Protein AF-A0A3M1CI49-F1 (afdb_monomer)

pLDDT: mean 78.75, std 19.54, range [38.5, 98.56]

Sequence (280 aa):
MNKTSPMTLALLVLLSGCAHTGAAWRINDPAADARGPGSFELPAHHDLRRDELDLRRVELARTNDGWKIEITFASRLHLFEIRPARDEVRRVFLPTVDVYFRTGGEEPVFDALPGRRVRIAGGWQRAVVISPLPELSAEAIRGKRGLRQRVFVAPHAKVAGRSLRTLVPLEFLGERWPEAVAVLVCASAFTSSFRIVDRLRDEWESGGAIMPVLAYPSGDCRLDGDPARACHLTGCKPCGGHPQVVDVLAPEGLQQSWLSDYTVDRPATVEALEIGAPSE

Nearest PDB structures (foldseek):
  1ug9-assembly1_A  TM=6.778E-01  e=3.345E-10  Arthrobacter globiformis
  4p1y-assembly1_H  TM=1.514E-01  e=2.549E-01  Staphylococcus aureus subsp. aureus Mu50
  4tw1-assembly2_M  TM=2.920E-01  e=2.296E+00  Staphylococcus aureus subsp. aureus USA300_TCH1516
  8jx3-assembly1_F  TM=2.209E-01  e=1.497E+00  Staphylococcus aureus
  8qdo-assembly1_B  TM=3.016E-01  e=8.795E+00  Human betaherpesvirus 5

Secondary structure (DSSP, 8-state):
-----------------------EEEEE--SS--STTTTPBPP--TTS-TTSS-EEEEEEEEETTEEEEEEEESSPPPPEEEEEETTEEEEE-SEEEEEEEE-SSSPPEEE-STTS-EEEEEEESEEEEE-SSHHHHHHHHHTSTTTTTTEEE-S-PEEETTEEEEEE-HHHH-SSPPSEEEEEEEEPP---STTHHHHHHHHHHHHTTSPP----TT-B--TT--GGGPPBTTB-BT-------SEE--STTHHHHHHH---SSS-EEEPPEE--SPP-

Radius of gyration: 21.83 Å; Cα contacts (8 Å, |Δi|>4): 610; chains: 1; bounding box: 51×55×88 Å

Structure (mmCIF, N/CA/C/O backbone):
data_AF-A0A3M1CI49-F1
#
_entry.id   AF-A0A3M1CI49-F1
#
loop_
_atom_site.group_PDB
_atom_site.id
_atom_site.type_symbol
_atom_site.label_atom_id
_atom_site.label_alt_id
_atom_site.label_comp_id
_atom_site.label_asym_id
_atom_site.label_entity_id
_atom_site.label_seq_id
_atom_site.pdbx_PDB_ins_code
_atom_site.Cartn_x
_atom_site.Cartn_y
_atom_site.Cartn_z
_atom_site.occupancy
_atom_site.B_iso_or_equiv
_atom_site.auth_seq_id
_atom_site.auth_comp_id
_atom_site.auth_asym_id
_atom_site.auth_atom_id
_atom_site.pdbx_PDB_model_num
ATOM 1 N N . MET A 1 1 ? 31.765 -36.294 58.978 1.00 40.44 1 MET A N 1
ATOM 2 C CA . MET A 1 1 ? 31.495 -34.872 58.664 1.00 40.44 1 MET A CA 1
ATOM 3 C C . MET A 1 1 ? 30.724 -34.824 57.352 1.00 40.44 1 MET A C 1
ATOM 5 O O . MET A 1 1 ? 31.341 -34.815 56.297 1.00 40.44 1 MET A O 1
ATOM 9 N N . ASN A 1 2 ? 29.391 -34.871 57.412 1.00 39.16 2 ASN A N 1
ATOM 10 C CA . ASN A 1 2 ? 28.536 -34.850 56.221 1.00 39.16 2 ASN A CA 1
ATOM 11 C C . ASN A 1 2 ? 28.049 -33.416 55.990 1.00 39.16 2 ASN A C 1
ATOM 13 O O . ASN A 1 2 ? 27.357 -32.859 56.837 1.00 39.16 2 ASN A O 1
ATOM 17 N N . LYS A 1 3 ? 28.452 -32.813 54.866 1.00 45.22 3 LYS A N 1
ATOM 18 C CA . LYS A 1 3 ? 27.963 -31.509 54.403 1.00 45.22 3 LYS A CA 1
ATOM 19 C C . LYS A 1 3 ? 26.713 -31.731 53.552 1.00 45.22 3 LYS A C 1
ATOM 21 O O . LYS A 1 3 ? 26.806 -32.285 52.463 1.00 45.22 3 LYS A O 1
ATOM 26 N N . THR A 1 4 ? 25.561 -31.295 54.046 1.00 48.06 4 THR A N 1
ATOM 27 C CA . THR A 1 4 ? 24.319 -31.172 53.274 1.00 48.06 4 THR A CA 1
ATOM 28 C C . THR A 1 4 ? 24.225 -29.758 52.703 1.00 48.06 4 THR A C 1
ATOM 30 O O . THR A 1 4 ? 24.139 -28.794 53.462 1.00 48.06 4 THR A O 1
ATOM 33 N N . SER A 1 5 ? 24.255 -29.633 51.377 1.00 45.97 5 SER A N 1
ATOM 34 C CA . SER A 1 5 ? 23.936 -28.387 50.667 1.00 45.97 5 SER A CA 1
ATOM 35 C C . SER A 1 5 ? 22.417 -28.244 50.512 1.00 45.97 5 SER A C 1
ATOM 37 O O . SER A 1 5 ? 21.774 -29.224 50.132 1.00 45.97 5 SER A O 1
ATOM 39 N N . PRO A 1 6 ? 21.824 -27.058 50.739 1.00 54.56 6 PRO A N 1
ATOM 40 C CA . PRO A 1 6 ? 20.443 -26.797 50.366 1.00 54.56 6 PRO A CA 1
ATOM 41 C C . PRO A 1 6 ? 20.378 -26.392 48.886 1.00 54.56 6 PRO A C 1
ATOM 43 O O . PRO A 1 6 ? 21.050 -25.462 48.442 1.00 54.56 6 PRO A O 1
ATOM 46 N N . MET A 1 7 ? 19.577 -27.121 48.115 1.00 50.22 7 MET A N 1
ATOM 47 C CA . MET A 1 7 ? 19.260 -26.820 46.723 1.00 50.22 7 MET A CA 1
ATOM 48 C C . MET A 1 7 ? 18.042 -25.889 46.705 1.00 50.22 7 MET A C 1
ATOM 50 O O . MET A 1 7 ? 16.914 -26.322 46.927 1.00 50.22 7 MET A O 1
ATOM 54 N N . THR A 1 8 ? 18.282 -24.594 46.503 1.00 52.66 8 THR A N 1
ATOM 55 C CA . THR A 1 8 ? 17.237 -23.571 46.380 1.00 52.66 8 THR A CA 1
ATOM 56 C C . THR A 1 8 ? 16.517 -23.736 45.043 1.00 52.66 8 THR A C 1
ATOM 58 O O . THR A 1 8 ? 17.096 -23.518 43.980 1.00 52.66 8 THR A O 1
ATOM 61 N N . LEU A 1 9 ? 15.249 -24.139 45.099 1.00 49.53 9 LEU A N 1
ATOM 62 C CA . LEU A 1 9 ? 14.363 -24.263 43.946 1.00 49.53 9 LEU A CA 1
ATOM 63 C C . LEU A 1 9 ? 13.867 -22.861 43.547 1.00 49.53 9 LEU A C 1
ATOM 65 O O . LEU A 1 9 ? 13.073 -22.252 44.262 1.00 49.53 9 LEU A O 1
ATOM 69 N N . ALA A 1 10 ? 14.359 -22.325 42.429 1.00 46.22 10 ALA A N 1
ATOM 70 C CA . ALA A 1 10 ? 13.861 -21.076 41.860 1.00 46.22 10 ALA A CA 1
ATOM 71 C C . ALA A 1 10 ? 12.518 -21.330 41.155 1.00 46.22 10 ALA A C 1
ATOM 73 O O . ALA A 1 10 ? 12.451 -22.035 40.149 1.00 46.22 10 ALA A O 1
ATOM 74 N N . LEU A 1 11 ? 11.445 -20.763 41.706 1.00 45.72 11 LEU A N 1
ATOM 75 C CA . LEU A 1 11 ? 10.101 -20.802 41.140 1.00 45.72 11 LEU A CA 1
ATOM 76 C C . LEU A 1 11 ? 10.024 -19.816 39.960 1.00 45.72 11 LEU A C 1
ATOM 78 O O . LEU A 1 11 ? 9.982 -18.602 40.153 1.00 45.72 11 LEU A O 1
ATOM 82 N N . LEU A 1 12 ? 10.036 -20.338 38.733 1.00 46.38 12 LEU A N 1
ATOM 83 C CA . LEU A 1 12 ? 9.846 -19.556 37.513 1.00 46.38 12 LEU A CA 1
ATOM 84 C C . LEU A 1 12 ? 8.344 -19.253 37.356 1.00 46.38 12 LEU A C 1
ATOM 86 O O . LEU A 1 12 ? 7.564 -20.121 36.969 1.00 46.38 12 LEU A O 1
ATOM 90 N N . VAL A 1 13 ? 7.921 -18.032 37.688 1.00 46.50 13 VAL A N 1
ATOM 91 C CA . VAL A 1 13 ? 6.550 -17.568 37.431 1.00 46.50 13 VAL A CA 1
ATOM 92 C C . VAL A 1 13 ? 6.410 -17.314 35.930 1.00 46.50 13 VAL A C 1
ATOM 94 O O . VAL A 1 13 ? 6.866 -16.299 35.407 1.00 46.50 13 VAL A O 1
ATOM 97 N N . LEU A 1 14 ? 5.790 -18.261 35.226 1.00 45.94 14 LEU A N 1
ATOM 98 C CA . LEU A 1 14 ? 5.334 -18.080 33.851 1.00 45.94 14 LEU A CA 1
ATOM 99 C C . LEU A 1 14 ? 4.159 -17.097 33.863 1.00 45.94 14 LEU A C 1
ATOM 101 O O . LEU A 1 14 ? 3.005 -17.488 34.039 1.00 45.94 14 LEU A O 1
ATOM 105 N N . LEU A 1 15 ? 4.455 -15.810 33.680 1.00 42.94 15 LEU A N 1
ATOM 106 C CA . LEU A 1 15 ? 3.458 -14.814 33.301 1.00 42.94 15 LEU A CA 1
ATOM 107 C C . LEU A 1 15 ? 2.936 -15.190 31.911 1.00 42.94 15 LEU A C 1
ATOM 109 O O . LEU A 1 15 ? 3.482 -14.788 30.885 1.00 42.94 15 LEU A O 1
ATOM 113 N N . SER A 1 16 ? 1.882 -16.002 31.889 1.00 46.59 16 SER A N 1
ATOM 114 C CA . SER A 1 16 ? 1.038 -16.179 30.715 1.00 46.59 16 SER A CA 1
ATOM 115 C C . SER A 1 16 ? 0.330 -14.852 30.475 1.00 46.59 16 SER A C 1
ATOM 117 O O . SER A 1 16 ? -0.748 -14.598 31.010 1.00 46.59 16 SER A O 1
ATOM 119 N N . GLY A 1 17 ? 0.978 -13.970 29.714 1.00 39.25 17 GLY A N 1
ATOM 120 C CA . GLY A 1 17 ? 0.320 -12.814 29.136 1.00 39.25 17 GLY A CA 1
ATOM 121 C C . GLY A 1 17 ? -0.827 -13.332 28.282 1.00 39.25 17 GLY A C 1
ATOM 122 O O . GLY A 1 17 ? -0.598 -13.894 27.213 1.00 39.25 17 GLY A O 1
ATOM 123 N N . CYS A 1 18 ? -2.054 -13.192 28.780 1.00 40.50 18 CYS A N 1
ATOM 124 C CA . CYS A 1 18 ? -3.240 -13.333 27.957 1.00 40.50 18 CYS A CA 1
ATOM 125 C C . CYS A 1 18 ? -3.100 -12.288 26.854 1.00 40.50 18 CYS A C 1
ATOM 127 O O . CYS A 1 18 ? -3.279 -11.095 27.099 1.00 40.50 18 CYS A O 1
ATOM 129 N N . ALA A 1 19 ? -2.695 -12.725 25.662 1.00 45.88 19 ALA A N 1
ATOM 130 C CA . ALA A 1 19 ? -2.791 -11.912 24.470 1.00 45.88 19 ALA A CA 1
ATOM 131 C C . ALA A 1 19 ? -4.279 -11.622 24.301 1.00 45.88 19 ALA A C 1
ATOM 133 O O . ALA A 1 19 ? -5.039 -12.482 23.862 1.00 45.88 19 ALA A O 1
ATOM 134 N N . HIS A 1 20 ? -4.703 -10.445 24.754 1.00 45.34 20 HIS A N 1
ATOM 135 C CA . HIS A 1 20 ? -6.032 -9.943 24.489 1.00 45.34 20 HIS A CA 1
ATOM 136 C C . HIS A 1 20 ? -6.098 -9.803 22.969 1.00 45.34 20 HIS A C 1
ATOM 138 O O . HIS A 1 20 ? -5.512 -8.886 22.392 1.00 45.34 20 HIS A O 1
ATOM 144 N N . THR A 1 21 ? -6.697 -10.787 22.302 1.00 57.03 21 THR A N 1
ATOM 145 C CA . THR A 1 21 ? -7.061 -10.694 20.893 1.00 57.03 21 THR A CA 1
ATOM 146 C C . THR A 1 21 ? -8.154 -9.645 20.815 1.00 57.03 21 THR A C 1
ATOM 148 O O . THR A 1 21 ? -9.336 -9.970 20.866 1.00 57.03 21 THR A O 1
ATOM 151 N N . GLY A 1 22 ? -7.740 -8.376 20.800 1.00 66.88 22 GLY A N 1
ATOM 152 C CA . GLY A 1 22 ? -8.626 -7.253 20.553 1.00 66.88 22 GLY A CA 1
ATOM 153 C C . GLY A 1 22 ? -9.347 -7.442 19.223 1.00 66.88 22 GLY A C 1
ATOM 154 O O . GLY A 1 22 ? -8.878 -8.177 18.346 1.00 66.88 22 GLY A O 1
ATOM 155 N N . ALA A 1 23 ? -10.497 -6.787 19.092 1.00 79.81 23 ALA A N 1
ATOM 156 C CA . ALA A 1 23 ? -11.278 -6.801 17.869 1.00 79.81 23 ALA A CA 1
ATOM 157 C C . ALA A 1 23 ? -10.380 -6.474 16.657 1.00 79.81 23 ALA A C 1
ATOM 159 O O . ALA A 1 23 ? -9.549 -5.559 16.704 1.00 79.81 23 ALA A O 1
ATOM 160 N N . ALA A 1 24 ? -10.513 -7.262 15.592 1.00 89.81 24 ALA A N 1
ATOM 161 C CA . ALA A 1 24 ? -9.687 -7.154 14.400 1.00 89.81 24 ALA A CA 1
ATOM 162 C C . ALA A 1 24 ? -10.554 -7.287 13.152 1.00 89.81 24 ALA A C 1
ATOM 164 O O . ALA A 1 24 ? -11.342 -8.226 13.037 1.00 89.81 24 ALA A O 1
ATOM 165 N N . TRP A 1 25 ? -10.359 -6.382 12.200 1.00 93.31 25 TRP A N 1
ATOM 166 C CA . TRP A 1 25 ? -10.868 -6.562 10.848 1.00 93.31 25 TRP A CA 1
ATOM 167 C C . TRP A 1 25 ? -9.961 -7.497 10.076 1.00 93.31 25 TRP A C 1
ATOM 169 O O . TRP A 1 25 ? -8.738 -7.389 10.154 1.00 93.31 25 TRP A O 1
ATOM 179 N N . ARG A 1 26 ? -10.573 -8.392 9.303 1.00 95.38 26 ARG A N 1
ATOM 180 C CA . ARG A 1 26 ? -9.894 -9.262 8.344 1.00 95.38 26 ARG A CA 1
ATOM 181 C C . ARG A 1 26 ? -10.654 -9.207 7.037 1.00 95.38 26 ARG A C 1
ATOM 183 O O . ARG A 1 26 ? -11.785 -9.676 6.970 1.00 95.38 26 ARG A O 1
ATOM 190 N N . ILE A 1 27 ? -10.019 -8.650 6.019 1.00 95.31 27 ILE A N 1
ATOM 191 C CA . ILE A 1 27 ? -10.590 -8.544 4.682 1.00 95.31 27 ILE A CA 1
ATOM 192 C C . ILE A 1 27 ? -9.754 -9.433 3.777 1.00 95.31 27 ILE A C 1
ATOM 194 O O . ILE A 1 27 ? -8.532 -9.278 3.728 1.00 95.31 27 ILE A O 1
ATOM 198 N N . ASN A 1 28 ? -10.401 -10.403 3.138 1.00 97.00 28 ASN A N 1
ATOM 199 C CA . ASN A 1 28 ? -9.746 -11.257 2.158 1.00 97.00 28 ASN A CA 1
ATOM 200 C C . ASN A 1 28 ? -9.769 -10.571 0.800 1.00 97.00 28 ASN A C 1
ATOM 202 O O . ASN A 1 28 ? -10.735 -9.888 0.470 1.00 97.00 28 ASN A O 1
ATOM 206 N N . ASP A 1 29 ? -8.717 -10.821 0.045 1.00 96.81 29 ASP A N 1
ATOM 207 C CA . ASP A 1 29 ? -8.576 -10.406 -1.338 1.00 96.81 29 ASP A CA 1
ATOM 208 C C . ASP A 1 29 ? -8.638 -11.656 -2.235 1.00 96.81 29 ASP A C 1
ATOM 210 O O . ASP A 1 29 ? -8.282 -12.752 -1.756 1.00 96.81 29 ASP A O 1
ATOM 214 N N . PRO A 1 30 ? -9.151 -11.551 -3.473 1.00 95.88 30 PRO A N 1
ATOM 215 C CA . PRO A 1 30 ? -9.223 -12.660 -4.410 1.00 95.88 30 PRO A CA 1
ATOM 216 C C . PRO A 1 30 ? -7.854 -13.253 -4.755 1.00 95.88 30 PRO A C 1
ATOM 218 O O . PRO A 1 30 ? -6.817 -12.964 -4.174 1.00 95.88 30 PRO A O 1
ATOM 221 N N . ALA A 1 31 ? -7.878 -14.259 -5.622 1.00 94.69 31 ALA A N 1
ATOM 222 C CA . ALA A 1 31 ? -6.692 -15.001 -5.992 1.00 94.69 31 ALA A CA 1
ATOM 223 C C . ALA A 1 31 ? -6.206 -14.649 -7.389 1.00 94.69 31 ALA A C 1
ATOM 225 O O . ALA A 1 31 ? -6.998 -14.724 -8.325 1.00 94.69 31 ALA A O 1
ATOM 226 N N . ALA A 1 32 ? -4.886 -14.516 -7.552 1.00 89.75 32 ALA A N 1
ATOM 227 C CA . ALA A 1 32 ? -4.229 -14.474 -8.859 1.00 89.75 32 ALA A CA 1
ATOM 228 C C . ALA A 1 32 ? -4.674 -13.291 -9.740 1.00 89.75 32 ALA A C 1
ATOM 230 O O . ALA A 1 32 ? -4.632 -13.374 -10.976 1.00 89.75 32 ALA A O 1
ATOM 231 N N . ASP A 1 33 ? -5.065 -12.194 -9.101 1.00 88.75 33 ASP A N 1
ATOM 232 C CA . ASP A 1 33 ? -5.561 -10.961 -9.700 1.00 88.75 33 ASP A CA 1
ATOM 233 C C . ASP A 1 33 ? -4.529 -9.834 -9.755 1.00 88.75 33 ASP A C 1
ATOM 235 O O . ASP A 1 33 ? -4.806 -8.862 -10.453 1.00 88.75 33 ASP A O 1
ATOM 239 N N . ALA A 1 34 ? -3.326 -10.028 -9.194 1.00 86.19 34 ALA A N 1
ATOM 240 C CA . ALA A 1 34 ? -2.144 -9.149 -9.257 1.00 86.19 34 ALA A CA 1
ATOM 241 C C . ALA A 1 34 ? -1.609 -8.876 -10.677 1.00 86.19 34 ALA A C 1
ATOM 243 O O . ALA A 1 34 ? -0.487 -9.229 -11.056 1.00 86.19 34 ALA A O 1
ATOM 244 N N . ARG A 1 35 ? -2.463 -8.267 -11.490 1.00 84.56 35 ARG A N 1
ATOM 245 C CA . ARG A 1 35 ? -2.350 -8.014 -12.926 1.00 84.56 35 ARG A CA 1
ATOM 246 C C . ARG A 1 35 ? -2.765 -6.580 -13.257 1.00 84.56 35 ARG A C 1
ATOM 248 O O . ARG A 1 35 ? -3.011 -6.272 -14.425 1.00 84.56 35 ARG A O 1
ATOM 255 N N . GLY A 1 36 ? -2.853 -5.702 -12.255 1.00 85.44 36 GLY A N 1
ATOM 256 C CA . GLY A 1 36 ? -3.287 -4.314 -12.392 1.00 85.44 36 GLY A CA 1
ATOM 257 C C . GLY A 1 36 ? -4.610 -4.209 -13.173 1.00 85.44 36 GLY A C 1
ATOM 258 O O . GLY A 1 36 ? -5.590 -4.844 -12.789 1.00 85.44 36 GLY A O 1
ATOM 259 N N . PRO A 1 37 ? -4.666 -3.493 -14.314 1.00 82.94 37 PRO A N 1
ATOM 260 C CA . PRO A 1 37 ? -5.849 -3.409 -15.184 1.00 82.94 37 PRO A CA 1
ATOM 261 C C . PRO A 1 37 ? -6.197 -4.718 -15.931 1.00 82.94 37 PRO A C 1
ATOM 263 O O . PRO A 1 37 ? -6.942 -4.697 -16.909 1.00 82.94 37 PRO A O 1
ATOM 266 N N . GLY A 1 38 ? -5.647 -5.861 -15.514 1.00 77.44 38 GLY A N 1
ATOM 267 C CA . GLY A 1 38 ? -5.832 -7.186 -16.114 1.00 77.44 38 GLY A CA 1
ATOM 268 C C . GLY A 1 38 ? -4.771 -7.562 -17.149 1.00 77.44 38 GLY A C 1
ATOM 269 O O . GLY A 1 38 ? -4.656 -8.733 -17.508 1.00 77.44 38 GLY A O 1
ATOM 270 N N . SER A 1 39 ? -3.971 -6.596 -17.601 1.00 72.00 39 SER A N 1
ATOM 271 C CA . SER A 1 39 ? -2.937 -6.809 -18.613 1.00 72.00 39 SER A CA 1
ATOM 272 C C . SER A 1 39 ? -1.515 -6.776 -18.064 1.00 72.00 39 SER A C 1
ATOM 274 O O . SER A 1 39 ? -0.603 -6.963 -18.858 1.00 72.00 39 SER A O 1
ATOM 276 N N . PHE A 1 40 ? -1.290 -6.541 -16.761 1.00 76.38 40 PHE A N 1
ATOM 277 C CA . PHE A 1 40 ? 0.078 -6.451 -16.247 1.00 76.38 40 PHE A CA 1
ATOM 278 C C . PHE A 1 40 ? 0.796 -7.790 -16.261 1.00 76.38 40 PHE A C 1
ATOM 280 O O . PHE A 1 40 ? 0.406 -8.740 -15.585 1.00 76.38 40 PHE A O 1
ATOM 287 N N . GLU A 1 41 ? 1.910 -7.819 -16.983 1.00 71.06 41 GLU A N 1
ATOM 288 C CA . GLU A 1 41 ? 2.889 -8.890 -16.896 1.00 71.06 41 GLU A CA 1
ATOM 289 C C . GLU A 1 41 ? 4.069 -8.476 -16.027 1.00 71.06 41 GLU A C 1
ATOM 291 O O . GLU A 1 41 ? 4.763 -7.490 -16.283 1.00 71.06 41 GLU A O 1
ATOM 296 N N . LEU A 1 42 ? 4.324 -9.275 -15.001 1.00 66.94 42 LEU A N 1
ATOM 297 C CA . LEU A 1 42 ? 5.488 -9.140 -14.144 1.00 66.94 42 LEU A CA 1
ATOM 298 C C . LEU A 1 42 ? 6.793 -9.272 -14.959 1.00 66.94 42 LEU A C 1
ATOM 300 O O . LEU A 1 42 ? 6.876 -10.156 -15.816 1.00 66.94 42 LEU A O 1
ATOM 304 N N . PRO A 1 43 ? 7.829 -8.442 -14.714 1.00 61.44 43 PRO A N 1
ATOM 305 C CA . PRO A 1 43 ? 9.102 -8.582 -15.409 1.00 61.44 43 PRO A CA 1
ATOM 306 C C . PRO A 1 43 ? 9.682 -9.980 -15.195 1.00 61.44 43 PRO A C 1
ATOM 308 O O . PRO A 1 43 ? 9.678 -10.491 -14.075 1.00 61.44 43 PRO A O 1
ATOM 311 N N . ALA A 1 44 ? 10.249 -10.575 -16.245 1.00 56.75 44 ALA A N 1
ATOM 312 C CA . ALA A 1 44 ? 11.009 -11.818 -16.146 1.00 56.75 44 ALA A CA 1
ATOM 313 C C . ALA A 1 44 ? 12.374 -11.559 -15.472 1.00 56.75 44 ALA A C 1
ATOM 315 O O . ALA A 1 44 ? 13.426 -11.659 -16.098 1.00 56.75 44 ALA A O 1
ATOM 316 N N . HIS A 1 45 ? 12.366 -11.157 -14.200 1.00 61.22 45 HIS A N 1
ATOM 317 C CA . HIS A 1 45 ? 13.561 -10.994 -13.381 1.00 61.22 45 HIS A CA 1
ATOM 318 C C . HIS A 1 45 ? 13.647 -12.143 -12.377 1.00 61.22 45 HIS A C 1
ATOM 320 O O . HIS A 1 45 ? 12.661 -12.481 -11.733 1.00 61.22 45 HIS A O 1
ATOM 326 N N . HIS A 1 46 ? 14.829 -12.737 -12.218 1.00 59.31 46 HIS A N 1
ATOM 327 C CA . HIS A 1 46 ? 15.034 -13.903 -11.348 1.00 59.31 46 HIS A CA 1
ATOM 328 C C . HIS A 1 46 ? 14.713 -13.637 -9.866 1.00 59.31 46 HIS A C 1
ATOM 330 O O . HIS A 1 46 ? 14.337 -14.561 -9.146 1.00 59.31 46 HIS A O 1
ATOM 336 N N . ASP A 1 47 ? 14.837 -12.382 -9.430 1.00 62.19 47 ASP A N 1
ATOM 337 C CA . ASP A 1 47 ? 14.516 -11.963 -8.059 1.00 62.19 47 ASP A CA 1
ATOM 338 C C . ASP A 1 47 ? 13.022 -11.731 -7.813 1.00 62.19 47 ASP A C 1
ATOM 340 O O . ASP A 1 47 ? 12.605 -11.640 -6.662 1.00 62.19 47 ASP A O 1
ATOM 344 N N . LEU A 1 48 ? 12.215 -11.640 -8.871 1.00 67.56 48 LEU A N 1
ATOM 345 C CA . LEU A 1 48 ? 10.781 -11.422 -8.775 1.00 67.56 48 LEU A CA 1
ATOM 346 C C . LEU A 1 48 ? 10.071 -12.771 -8.863 1.00 67.56 48 LEU A C 1
ATOM 348 O O . LEU A 1 48 ? 9.960 -13.354 -9.947 1.00 67.56 48 LEU A O 1
ATOM 352 N N . ARG A 1 49 ? 9.604 -13.304 -7.731 1.00 73.25 49 ARG A N 1
ATOM 353 C CA . ARG A 1 49 ? 8.900 -14.587 -7.763 1.00 73.25 49 ARG A CA 1
ATOM 354 C C . ARG A 1 49 ? 7.423 -14.390 -8.051 1.00 73.25 49 ARG A C 1
ATOM 356 O O . ARG A 1 49 ? 6.822 -13.357 -7.763 1.00 73.25 49 ARG A O 1
ATOM 363 N N . ARG A 1 50 ? 6.836 -15.434 -8.634 1.00 73.00 50 ARG A N 1
ATOM 364 C CA . ARG A 1 50 ? 5.407 -15.475 -8.922 1.00 73.00 50 ARG A CA 1
ATOM 365 C C . ARG A 1 50 ? 4.608 -15.245 -7.629 1.00 73.00 50 ARG A C 1
ATOM 367 O O . ARG A 1 50 ? 4.963 -15.769 -6.569 1.00 73.00 50 ARG A O 1
ATOM 374 N N . ASP A 1 51 ? 3.553 -14.447 -7.743 1.00 85.50 51 ASP A N 1
ATOM 375 C CA . ASP A 1 51 ? 2.556 -14.194 -6.697 1.00 85.50 51 ASP A CA 1
ATOM 376 C C . ASP A 1 51 ? 3.089 -13.488 -5.422 1.00 85.50 51 ASP A C 1
ATOM 378 O O . ASP A 1 51 ? 2.435 -13.488 -4.383 1.00 85.50 51 ASP A O 1
ATOM 382 N N . GLU A 1 52 ? 4.279 -12.869 -5.454 1.00 88.50 52 GLU A N 1
ATOM 383 C CA . GLU A 1 52 ? 4.789 -12.078 -4.311 1.00 88.50 52 GLU A CA 1
ATOM 384 C C . GLU A 1 52 ? 4.110 -10.714 -4.153 1.00 88.50 52 GLU A C 1
ATOM 386 O O . GLU A 1 52 ? 4.197 -10.103 -3.090 1.00 88.50 52 GLU A O 1
ATOM 391 N N . LEU A 1 53 ? 3.453 -10.242 -5.211 1.00 91.94 53 LEU A N 1
ATOM 392 C CA . LEU A 1 53 ? 2.666 -9.008 -5.235 1.00 91.94 53 LEU A CA 1
ATOM 393 C C . LEU A 1 53 ? 1.159 -9.272 -5.147 1.00 91.94 53 LEU A C 1
ATOM 395 O O . LEU A 1 53 ? 0.402 -8.315 -5.149 1.00 91.94 53 LEU A O 1
ATOM 399 N N . ASP A 1 54 ? 0.763 -10.544 -5.073 1.00 95.12 54 ASP A N 1
ATOM 400 C CA . ASP A 1 54 ? -0.628 -10.992 -5.013 1.00 95.12 54 ASP A CA 1
ATOM 401 C C . ASP A 1 54 ? -1.112 -10.959 -3.566 1.00 95.12 54 ASP A C 1
ATOM 403 O O . ASP A 1 54 ? -0.710 -11.784 -2.737 1.00 95.12 54 ASP A O 1
ATOM 407 N N . LEU A 1 55 ? -1.871 -9.919 -3.242 1.00 97.50 55 LEU A N 1
ATOM 408 C CA . LEU A 1 55 ? -2.494 -9.680 -1.958 1.00 97.50 55 LEU A CA 1
ATOM 409 C C . LEU A 1 55 ? -3.563 -10.743 -1.709 1.00 97.50 55 LEU A C 1
ATOM 411 O O . LEU A 1 55 ? -4.241 -11.223 -2.595 1.00 97.50 55 LEU A O 1
ATOM 415 N N . ARG A 1 56 ? -3.686 -11.178 -0.455 1.00 98.06 56 ARG A N 1
ATOM 416 C CA . ARG A 1 56 ? -4.673 -12.196 -0.056 1.00 98.06 56 ARG A CA 1
ATOM 417 C C . ARG A 1 56 ? -5.490 -11.814 1.138 1.00 98.06 56 ARG A C 1
ATOM 419 O O . ARG A 1 56 ? -6.590 -12.328 1.330 1.00 98.06 56 ARG A O 1
ATOM 426 N N . ARG A 1 57 ? -4.911 -11.004 2.017 1.00 98.00 57 ARG A N 1
ATOM 427 C CA . ARG A 1 57 ? -5.594 -10.578 3.224 1.00 98.00 57 ARG A CA 1
ATOM 428 C C . ARG A 1 57 ? -4.957 -9.343 3.812 1.00 98.00 57 ARG A C 1
ATOM 430 O O . ARG A 1 57 ? -3.734 -9.271 3.940 1.00 98.00 57 ARG A O 1
ATOM 437 N N . VAL A 1 58 ? -5.812 -8.458 4.292 1.00 98.12 58 VAL A N 1
ATOM 438 C CA . VAL A 1 58 ? -5.453 -7.325 5.135 1.00 98.12 58 VAL A CA 1
ATOM 439 C C . VAL A 1 58 ? -6.102 -7.532 6.496 1.00 98.12 58 VAL A C 1
ATOM 441 O O . VAL A 1 58 ? -7.305 -7.775 6.594 1.00 98.12 58 VAL A O 1
ATOM 444 N N . GLU A 1 59 ? -5.298 -7.475 7.553 1.00 97.56 59 GLU A N 1
ATOM 445 C CA . GLU A 1 59 ? -5.770 -7.453 8.935 1.00 97.56 59 GLU A CA 1
ATOM 446 C C . GLU A 1 59 ? -5.416 -6.110 9.577 1.00 97.56 59 GLU A C 1
ATOM 448 O O . GLU A 1 59 ? -4.264 -5.672 9.524 1.00 97.56 59 GLU A O 1
ATOM 453 N N . LEU A 1 60 ? -6.410 -5.484 10.205 1.00 97.12 60 LEU A N 1
ATOM 454 C CA . LEU A 1 60 ? -6.255 -4.293 11.033 1.00 97.12 60 LEU A CA 1
ATOM 455 C C . LEU A 1 60 ? -6.750 -4.630 12.436 1.00 97.12 60 LEU A C 1
ATOM 457 O O . LEU A 1 60 ? -7.926 -4.935 12.624 1.00 97.12 60 LEU A O 1
ATOM 461 N N . ALA A 1 61 ? -5.859 -4.575 13.419 1.00 95.25 61 ALA A N 1
ATOM 462 C CA . ALA A 1 61 ? -6.182 -4.878 14.806 1.00 95.25 61 ALA A CA 1
ATOM 463 C C . ALA A 1 61 ? -5.745 -3.736 15.720 1.00 95.25 61 ALA A C 1
ATOM 465 O O . ALA A 1 61 ? -4.633 -3.218 15.591 1.00 95.25 61 ALA A O 1
ATOM 466 N N . ARG A 1 62 ? -6.597 -3.380 16.682 1.00 92.38 62 ARG A N 1
ATOM 467 C CA . ARG A 1 62 ? -6.219 -2.444 17.742 1.00 92.38 62 ARG A CA 1
ATOM 468 C C . ARG A 1 62 ? -5.459 -3.188 18.837 1.00 92.38 62 ARG A C 1
ATOM 470 O O . ARG A 1 62 ? -5.884 -4.250 19.289 1.00 92.38 62 ARG A O 1
ATOM 477 N N . THR A 1 63 ? -4.342 -2.622 19.272 1.00 91.62 63 THR A N 1
ATOM 478 C CA . THR A 1 63 ? -3.541 -3.104 20.399 1.00 91.62 63 THR A CA 1
ATOM 479 C C . THR A 1 63 ? -3.318 -1.968 21.398 1.00 91.62 63 THR A C 1
ATOM 481 O O . THR A 1 63 ? -3.688 -0.819 21.148 1.00 91.62 63 THR A O 1
ATOM 484 N N . ASN A 1 64 ? -2.702 -2.279 22.540 1.00 89.25 64 ASN A N 1
ATOM 485 C CA . ASN A 1 64 ? -2.320 -1.262 23.524 1.00 89.25 64 ASN A CA 1
ATOM 486 C C . ASN A 1 64 ? -1.230 -0.314 22.996 1.00 89.25 64 ASN A C 1
ATOM 488 O O . ASN A 1 64 ? -1.149 0.825 23.439 1.00 89.25 64 ASN A O 1
ATOM 492 N N . ASP A 1 65 ? -0.419 -0.780 22.044 1.00 89.94 65 ASP A N 1
ATOM 493 C CA . ASP A 1 65 ? 0.731 -0.043 21.514 1.00 89.94 65 ASP A CA 1
ATOM 494 C C . ASP A 1 65 ? 0.399 0.726 20.220 1.00 89.94 65 ASP A C 1
ATOM 496 O O . ASP A 1 65 ? 1.257 1.418 19.673 1.00 89.94 65 ASP A O 1
ATOM 500 N N . GLY A 1 66 ? -0.819 0.579 19.683 1.00 94.94 66 GLY A N 1
ATOM 501 C CA . GLY A 1 66 ? -1.208 1.172 18.406 1.00 94.94 66 GLY A CA 1
ATOM 502 C C . GLY A 1 66 ? -2.141 0.308 17.569 1.00 94.94 66 GLY A C 1
ATOM 503 O O . GLY A 1 66 ? -2.846 -0.575 18.053 1.00 94.94 66 GLY A O 1
ATOM 504 N N . TRP A 1 67 ? -2.121 0.564 16.270 1.00 96.50 67 TRP A N 1
ATOM 505 C CA . TRP A 1 67 ? -2.800 -0.231 15.259 1.00 96.50 67 TRP A CA 1
ATOM 506 C C . TRP A 1 67 ? -1.812 -1.197 14.623 1.00 96.50 67 TRP A C 1
ATOM 508 O O . TRP A 1 67 ? -0.840 -0.791 13.985 1.00 96.50 67 TRP A O 1
ATOM 518 N N . LYS A 1 68 ? -2.055 -2.494 14.781 1.00 97.12 68 LYS A N 1
ATOM 519 C CA . LYS A 1 68 ? -1.328 -3.529 14.053 1.00 97.12 68 LYS A CA 1
ATOM 520 C C . LYS A 1 68 ? -1.950 -3.667 12.666 1.00 97.12 68 LYS A C 1
ATOM 522 O O . LYS A 1 68 ? -3.133 -3.982 12.553 1.00 97.12 68 LYS A O 1
ATOM 527 N N . ILE A 1 69 ? -1.128 -3.500 11.635 1.00 98.12 69 ILE A N 1
ATOM 528 C CA . ILE A 1 69 ? -1.486 -3.801 10.246 1.00 98.12 69 ILE A CA 1
ATOM 529 C C . ILE A 1 69 ? -0.704 -5.037 9.812 1.00 98.12 69 ILE A C 1
ATOM 531 O O . ILE A 1 69 ? 0.521 -5.097 9.968 1.00 98.12 69 ILE A O 1
ATOM 535 N N . GLU A 1 70 ? -1.404 -6.023 9.263 1.00 98.31 70 GLU A N 1
ATOM 536 C CA . GLU A 1 70 ? -0.809 -7.219 8.677 1.00 98.31 70 GLU A CA 1
ATOM 537 C C . GLU A 1 70 ? -1.324 -7.440 7.254 1.00 98.31 70 GLU A C 1
ATOM 539 O O . GLU A 1 70 ? -2.519 -7.599 7.027 1.00 98.31 70 GLU A O 1
ATOM 544 N N . ILE A 1 71 ? -0.395 -7.478 6.301 1.00 98.44 71 ILE A N 1
ATOM 545 C CA . ILE A 1 71 ? -0.651 -7.709 4.880 1.00 98.44 71 ILE A CA 1
ATOM 546 C C . ILE A 1 71 ? -0.150 -9.106 4.549 1.00 98.44 71 ILE A C 1
ATOM 548 O O . ILE A 1 71 ? 1.020 -9.394 4.784 1.00 98.44 71 ILE A O 1
ATOM 552 N N . THR A 1 72 ? -1.015 -9.983 4.050 1.00 98.44 72 THR A N 1
ATOM 553 C CA . THR A 1 72 ? -0.669 -11.360 3.668 1.00 98.44 72 THR A CA 1
ATOM 554 C C . THR A 1 72 ? -0.718 -11.497 2.153 1.00 98.44 72 THR A C 1
ATOM 556 O O . THR A 1 72 ? -1.745 -11.187 1.561 1.00 98.44 72 THR A O 1
ATOM 559 N N . PHE A 1 73 ? 0.347 -12.025 1.554 1.00 97.94 73 PHE A N 1
ATOM 560 C CA . PHE A 1 73 ? 0.457 -12.282 0.116 1.00 97.94 73 PHE A CA 1
ATOM 561 C C . PHE A 1 73 ? 0.228 -13.755 -0.223 1.00 97.94 73 PHE A C 1
ATOM 563 O O . PHE A 1 73 ? 0.189 -14.605 0.671 1.00 97.94 73 PHE A O 1
ATOM 570 N N . ALA A 1 74 ? 0.087 -14.085 -1.504 1.00 96.56 74 ALA A N 1
ATOM 571 C CA . ALA A 1 74 ? -0.125 -15.427 -2.040 1.00 96.56 74 ALA A CA 1
ATOM 572 C C . ALA A 1 74 ? 1.082 -16.349 -1.844 1.00 96.56 74 ALA A C 1
ATOM 574 O O . ALA A 1 74 ? 0.921 -17.533 -1.530 1.00 96.56 74 ALA A O 1
ATOM 575 N N . SER A 1 75 ? 2.291 -15.803 -1.957 1.00 94.00 75 SER A N 1
ATOM 576 C CA . SER A 1 75 ? 3.533 -16.548 -1.788 1.00 94.00 75 SER A CA 1
ATOM 577 C C . SER A 1 75 ? 4.404 -15.978 -0.667 1.00 94.00 75 SER A C 1
ATOM 579 O O . SER A 1 75 ? 4.104 -14.962 -0.034 1.00 94.00 75 SER A O 1
ATOM 581 N N . ARG A 1 76 ? 5.450 -16.730 -0.306 1.00 93.94 76 ARG A N 1
ATOM 582 C CA . ARG A 1 76 ? 6.415 -16.300 0.709 1.00 93.94 76 ARG A CA 1
ATOM 583 C C . ARG A 1 76 ? 7.201 -15.123 0.149 1.00 93.94 76 ARG A C 1
ATOM 585 O O . ARG A 1 76 ? 7.757 -15.253 -0.933 1.00 93.94 76 ARG A O 1
ATOM 592 N N . LEU A 1 77 ? 7.335 -14.062 0.937 1.00 92.06 77 LEU A N 1
ATOM 593 C CA . LEU A 1 77 ? 8.144 -12.911 0.562 1.00 92.06 77 LEU A CA 1
ATOM 594 C C . LEU A 1 77 ? 9.625 -13.262 0.649 1.00 92.06 77 LEU A C 1
ATOM 596 O O . LEU A 1 77 ? 10.137 -13.630 1.717 1.00 92.06 77 LEU A O 1
ATOM 600 N N . HIS A 1 78 ? 10.313 -13.149 -0.479 1.00 87.75 78 HIS A N 1
ATOM 601 C CA . HIS A 1 78 ? 11.753 -13.297 -0.535 1.00 87.75 78 HIS A CA 1
ATOM 602 C C . HIS A 1 78 ? 12.421 -11.980 -0.157 1.00 87.75 78 HIS A C 1
ATOM 604 O O . HIS A 1 78 ? 11.982 -10.888 -0.513 1.00 87.75 78 HIS A O 1
ATOM 610 N N . LEU A 1 79 ? 13.495 -12.112 0.619 1.00 88.06 79 LEU A N 1
ATOM 611 C CA . LEU A 1 79 ? 14.368 -11.002 0.954 1.00 88.06 79 LEU A CA 1
ATOM 612 C C . LEU A 1 79 ? 15.630 -11.130 0.121 1.00 88.06 79 LEU A C 1
ATOM 614 O O . LEU A 1 79 ? 16.352 -12.119 0.281 1.00 88.06 79 LEU A O 1
ATOM 618 N N . PHE A 1 80 ? 15.905 -10.134 -0.705 1.00 80.69 80 PHE A N 1
ATOM 619 C CA . PHE A 1 80 ? 17.122 -10.062 -1.504 1.00 80.69 80 PHE A CA 1
ATOM 620 C C . PHE A 1 80 ? 18.035 -8.961 -0.980 1.00 80.69 80 PHE A C 1
ATOM 622 O O . PHE A 1 80 ? 17.604 -8.028 -0.297 1.00 80.69 80 PHE A O 1
ATOM 629 N N . GLU A 1 81 ? 19.326 -9.121 -1.248 1.00 84.00 81 GLU A N 1
ATOM 630 C CA . GLU A 1 81 ? 20.342 -8.172 -0.823 1.00 84.00 81 GLU A CA 1
ATOM 631 C C . GLU A 1 81 ? 20.503 -7.062 -1.853 1.00 84.00 81 GLU A C 1
ATOM 633 O O . GLU A 1 81 ? 20.728 -7.306 -3.036 1.00 84.00 81 GLU A O 1
ATOM 638 N N . ILE A 1 82 ? 20.442 -5.826 -1.379 1.00 77.00 82 ILE A N 1
ATOM 639 C CA . ILE A 1 82 ? 20.785 -4.636 -2.145 1.00 77.00 82 ILE A CA 1
ATOM 640 C C . ILE A 1 82 ? 21.946 -3.911 -1.471 1.00 77.00 82 ILE A C 1
ATOM 642 O O . ILE A 1 82 ? 22.155 -4.022 -0.260 1.00 77.00 82 ILE A O 1
ATOM 646 N N . ARG A 1 83 ? 22.679 -3.124 -2.259 1.00 76.12 83 ARG A N 1
ATOM 647 C CA . ARG A 1 83 ? 23.707 -2.203 -1.762 1.00 76.12 83 ARG A CA 1
ATOM 648 C C . ARG A 1 83 ? 23.305 -0.761 -2.054 1.00 76.12 83 ARG A C 1
ATOM 650 O O . ARG A 1 83 ? 23.628 -0.272 -3.137 1.00 76.12 83 ARG A O 1
ATOM 657 N N . PRO A 1 84 ? 22.566 -0.097 -1.145 1.00 69.06 84 PRO A N 1
ATOM 658 C CA . PRO A 1 84 ? 22.168 1.296 -1.339 1.00 69.06 84 PRO A CA 1
ATOM 659 C C . PRO A 1 84 ? 23.361 2.262 -1.281 1.00 69.06 84 PRO A C 1
ATOM 661 O O . PRO A 1 84 ? 23.332 3.287 -1.955 1.00 69.06 84 PRO A O 1
ATOM 664 N N . ALA A 1 85 ? 24.421 1.910 -0.545 1.00 73.06 85 ALA A N 1
ATOM 665 C CA . ALA A 1 85 ? 25.681 2.644 -0.463 1.00 73.06 85 ALA A CA 1
ATOM 666 C C . ALA A 1 85 ? 26.884 1.682 -0.512 1.00 73.06 85 ALA A C 1
ATOM 668 O O . ALA A 1 85 ? 26.721 0.464 -0.438 1.00 73.06 85 ALA A O 1
ATOM 669 N N . ARG A 1 86 ? 28.105 2.224 -0.658 1.00 73.44 86 ARG A N 1
ATOM 670 C CA . ARG A 1 86 ? 29.348 1.442 -0.841 1.00 73.44 86 ARG A CA 1
ATOM 671 C C . ARG A 1 86 ? 29.556 0.376 0.238 1.00 73.44 86 ARG A C 1
ATOM 673 O O . ARG A 1 86 ? 29.863 -0.763 -0.100 1.00 73.44 86 ARG A O 1
ATOM 680 N N . ASP A 1 87 ? 29.350 0.759 1.493 1.00 82.81 87 ASP A N 1
ATOM 681 C CA . ASP A 1 87 ? 29.638 -0.064 2.672 1.00 82.81 87 ASP A CA 1
ATOM 682 C C . ASP A 1 87 ? 28.352 -0.506 3.391 1.00 82.81 87 ASP A C 1
ATOM 684 O O . ASP A 1 87 ? 28.363 -0.851 4.570 1.00 82.81 87 ASP A O 1
ATOM 688 N N . GLU A 1 88 ? 27.223 -0.491 2.677 1.00 81.81 88 GLU A N 1
ATOM 689 C CA . GLU A 1 88 ? 25.915 -0.838 3.217 1.00 81.81 88 GLU A CA 1
ATOM 690 C C . GLU A 1 88 ? 25.296 -1.986 2.420 1.00 81.81 88 GLU A C 1
ATOM 692 O O . GLU A 1 88 ? 25.153 -1.911 1.200 1.00 81.81 88 GLU A O 1
ATOM 697 N N . VAL A 1 89 ? 24.899 -3.049 3.120 1.00 84.38 89 VAL A N 1
ATOM 698 C CA . VAL A 1 89 ? 24.112 -4.157 2.569 1.00 84.38 89 VAL A CA 1
ATOM 699 C C . VAL A 1 89 ? 22.795 -4.205 3.324 1.00 84.38 89 VAL A C 1
ATOM 701 O O . VAL A 1 89 ? 22.781 -4.240 4.555 1.00 84.38 89 VAL A O 1
ATOM 704 N N . ARG A 1 90 ? 21.681 -4.226 2.594 1.00 83.81 90 ARG A N 1
ATOM 705 C CA . ARG A 1 90 ? 20.343 -4.361 3.172 1.00 83.81 90 ARG A CA 1
ATOM 706 C C . ARG A 1 90 ? 19.610 -5.525 2.553 1.00 83.81 90 ARG A C 1
ATOM 708 O O . ARG A 1 90 ? 19.713 -5.760 1.356 1.00 83.81 90 ARG A O 1
ATOM 715 N N . ARG A 1 91 ? 18.819 -6.207 3.375 1.00 87.88 91 ARG A N 1
ATOM 716 C CA . ARG A 1 91 ? 17.865 -7.216 2.922 1.00 87.88 91 ARG A CA 1
ATOM 717 C C . ARG A 1 91 ? 16.496 -6.575 2.823 1.00 87.88 91 ARG A C 1
ATOM 719 O O . ARG A 1 91 ? 15.985 -6.086 3.827 1.00 87.88 91 ARG A O 1
ATOM 726 N N . VAL A 1 92 ? 15.924 -6.584 1.631 1.00 86.38 92 VAL A N 1
ATOM 727 C CA . VAL A 1 92 ? 14.656 -5.916 1.340 1.00 86.38 92 VAL A CA 1
ATOM 728 C C . VAL A 1 92 ? 13.674 -6.889 0.702 1.00 86.38 92 VAL A C 1
ATOM 730 O O . VAL A 1 92 ? 14.081 -7.855 0.061 1.00 86.38 92 VAL A O 1
ATOM 733 N N . PHE A 1 93 ? 12.385 -6.652 0.925 1.00 89.06 93 PHE A N 1
ATOM 734 C CA . PHE A 1 93 ? 11.302 -7.288 0.178 1.00 89.06 93 PHE A CA 1
ATOM 735 C C . PHE A 1 93 ? 10.963 -6.444 -1.054 1.00 89.06 93 PHE A C 1
ATOM 737 O O . PHE A 1 93 ? 11.435 -5.320 -1.193 1.00 89.06 93 PHE A O 1
ATOM 744 N N . LEU A 1 94 ? 10.149 -6.981 -1.956 1.00 84.88 94 LEU A N 1
ATOM 745 C CA . LEU A 1 94 ? 9.778 -6.287 -3.185 1.00 84.88 94 LEU A CA 1
ATOM 746 C C . LEU A 1 94 ? 8.495 -5.430 -3.095 1.00 84.88 94 LEU A C 1
ATOM 748 O O . LEU A 1 94 ? 8.487 -4.355 -3.693 1.00 84.88 94 LEU A O 1
ATOM 752 N N . PRO A 1 95 ? 7.409 -5.853 -2.418 1.00 91.19 95 PRO A N 1
ATOM 753 C CA . PRO A 1 95 ? 6.173 -5.070 -2.426 1.00 91.19 95 PRO A CA 1
ATOM 754 C C . PRO A 1 95 ? 6.323 -3.734 -1.687 1.00 91.19 95 PRO A C 1
ATOM 756 O O . PRO A 1 95 ? 6.740 -3.721 -0.534 1.00 91.19 95 PRO A O 1
ATOM 759 N N . THR A 1 96 ? 5.894 -2.625 -2.286 1.00 92.69 96 THR A N 1
ATOM 760 C CA . THR A 1 96 ? 5.484 -1.430 -1.532 1.00 92.69 96 THR A CA 1
ATOM 761 C C . THR A 1 96 ? 3.980 -1.520 -1.314 1.00 92.69 96 THR A C 1
ATOM 763 O O . THR A 1 96 ? 3.236 -1.662 -2.283 1.00 92.69 96 THR A O 1
ATOM 766 N N . VAL A 1 97 ? 3.522 -1.408 -0.068 1.00 97.12 97 VAL A N 1
ATOM 767 C CA . VAL A 1 97 ? 2.089 -1.405 0.255 1.00 97.12 97 VAL A CA 1
ATOM 768 C C . VAL A 1 97 ? 1.692 -0.056 0.821 1.00 97.12 97 VAL A C 1
ATOM 770 O O . VAL A 1 97 ? 2.277 0.400 1.804 1.00 97.12 97 VAL A O 1
ATOM 773 N N . ASP A 1 98 ? 0.664 0.541 0.238 1.00 97.81 98 ASP A N 1
ATOM 774 C CA . ASP A 1 98 ? 0.007 1.714 0.790 1.00 97.81 98 ASP A CA 1
ATOM 775 C C . ASP A 1 98 ? -1.350 1.308 1.367 1.00 97.81 98 ASP A C 1
ATOM 777 O O . ASP A 1 98 ? -2.128 0.616 0.713 1.00 97.81 98 ASP A O 1
ATOM 781 N N . VAL A 1 99 ? -1.657 1.776 2.571 1.00 98.56 99 VAL A N 1
ATOM 782 C CA . VAL A 1 99 ? -2.952 1.577 3.225 1.00 98.56 99 VAL A CA 1
ATOM 783 C C . VAL A 1 99 ? -3.554 2.944 3.505 1.00 98.56 99 VAL A C 1
ATOM 785 O O . VAL A 1 99 ? -3.044 3.682 4.344 1.00 98.56 99 VAL A O 1
ATOM 788 N N . TYR A 1 100 ? -4.616 3.290 2.792 1.00 98.56 100 TYR A N 1
ATOM 789 C CA . TYR A 1 100 ? -5.342 4.546 2.924 1.00 98.56 100 TYR A CA 1
ATOM 790 C C . TYR A 1 100 ? -6.537 4.349 3.841 1.00 98.56 100 TYR A C 1
ATOM 792 O O . TYR A 1 100 ? -7.274 3.377 3.709 1.00 98.56 100 TYR A O 1
ATOM 800 N N . PHE A 1 101 ? -6.746 5.299 4.740 1.00 98.19 101 PHE A N 1
ATOM 801 C CA . PHE A 1 101 ? -7.821 5.286 5.712 1.00 98.19 101 PHE A CA 1
ATOM 802 C C . PHE A 1 101 ? -8.675 6.534 5.566 1.00 98.19 101 PHE A C 1
ATOM 804 O O . PHE A 1 101 ? -8.163 7.665 5.554 1.00 98.19 101 PHE A O 1
ATOM 811 N N . ARG A 1 102 ? -9.989 6.315 5.542 1.00 97.50 102 ARG A N 1
ATOM 812 C CA . ARG A 1 102 ? -10.953 7.366 5.831 1.00 97.50 102 ARG A CA 1
ATOM 813 C C . ARG A 1 102 ? -11.237 7.355 7.325 1.00 97.50 102 ARG A C 1
ATOM 815 O O . ARG A 1 102 ? -11.717 6.358 7.847 1.00 97.50 102 ARG A O 1
ATOM 822 N N . THR A 1 103 ? -10.885 8.426 8.024 1.00 94.88 103 THR A N 1
ATOM 823 C CA . THR A 1 103 ? -10.989 8.505 9.497 1.00 94.88 103 THR A CA 1
ATOM 824 C C . THR A 1 103 ? -12.008 9.542 9.971 1.00 94.88 103 THR A C 1
ATOM 826 O O . THR A 1 103 ? -12.192 9.707 11.176 1.00 94.88 103 THR A O 1
ATOM 829 N N . GLY A 1 104 ? -12.630 10.271 9.039 1.00 86.44 104 GLY A N 1
ATOM 830 C CA . GLY A 1 104 ? -13.471 11.429 9.336 1.00 86.44 104 GLY A CA 1
ATOM 831 C C . GLY A 1 104 ? -12.678 12.621 9.895 1.00 86.44 104 GLY A C 1
ATOM 832 O O . GLY A 1 104 ? -11.459 12.568 10.072 1.00 86.44 104 GLY A O 1
ATOM 833 N N . GLY A 1 105 ? -13.370 13.735 10.151 1.00 83.12 105 GLY A N 1
ATOM 834 C CA . GLY A 1 105 ? -12.842 14.903 10.879 1.00 83.12 105 GLY A CA 1
ATOM 835 C C . GLY A 1 105 ? -11.921 15.859 10.106 1.00 83.12 105 GLY A C 1
ATOM 836 O O . GLY A 1 105 ? -11.771 17.005 10.520 1.00 83.12 105 GLY A O 1
ATOM 837 N N . GLU A 1 106 ? -11.349 15.439 8.978 1.00 88.94 106 GLU A N 1
ATOM 838 C CA . GLU A 1 106 ? -10.530 16.287 8.104 1.00 88.94 106 GLU A CA 1
ATOM 839 C C . GLU A 1 106 ? -10.966 16.174 6.640 1.00 88.94 106 GLU A C 1
ATOM 841 O O . GLU A 1 106 ? -11.471 15.136 6.206 1.00 88.94 106 GLU A O 1
ATOM 846 N N . GLU A 1 107 ? -10.699 17.225 5.859 1.00 93.56 107 GLU A N 1
ATOM 847 C CA . GLU A 1 107 ? -10.949 17.225 4.415 1.00 93.56 107 GLU A CA 1
ATOM 848 C C . GLU A 1 107 ? -10.186 16.068 3.740 1.00 93.56 107 GLU A C 1
ATOM 850 O O . GLU A 1 107 ? -8.970 15.926 3.974 1.00 93.56 107 GLU A O 1
ATOM 855 N N . PRO A 1 108 ? -10.863 15.226 2.937 1.00 95.88 108 PRO A N 1
ATOM 856 C CA . PRO A 1 108 ? -10.229 14.107 2.260 1.00 95.88 108 PRO A CA 1
ATOM 857 C C . PRO A 1 108 ? -9.309 14.561 1.122 1.00 95.88 108 PRO A C 1
ATOM 859 O O . PRO A 1 108 ? -9.534 15.567 0.453 1.00 95.88 108 PRO A O 1
ATOM 862 N N . VAL A 1 109 ? -8.281 13.759 0.861 1.00 95.62 109 VAL A N 1
ATOM 863 C CA . VAL A 1 109 ? -7.485 13.803 -0.369 1.00 95.62 109 VAL A CA 1
ATOM 864 C C . VAL A 1 109 ? 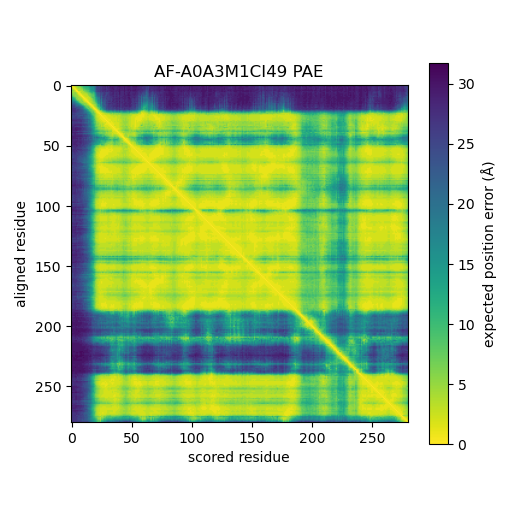-7.985 12.695 -1.290 1.00 95.62 109 VAL A C 1
ATOM 866 O O . VAL A 1 109 ? -8.251 11.589 -0.833 1.00 95.62 109 VAL A O 1
ATOM 869 N N . PHE A 1 110 ? -8.135 12.983 -2.581 1.00 96.69 110 PHE A N 1
ATOM 870 C CA . PHE A 1 110 ? -8.675 12.014 -3.541 1.00 96.69 110 PHE A CA 1
ATOM 871 C C . PHE A 1 110 ? -7.592 11.294 -4.332 1.00 96.69 110 PHE A C 1
ATOM 873 O O . PHE A 1 110 ? -7.753 10.120 -4.647 1.00 96.69 110 PHE A O 1
ATOM 880 N N . ASP A 1 111 ? -6.491 11.968 -4.645 1.00 95.12 111 ASP A N 1
ATOM 881 C CA . ASP A 1 111 ? -5.371 11.325 -5.320 1.00 95.12 111 ASP A CA 1
ATOM 882 C C . ASP A 1 111 ? -4.632 10.413 -4.336 1.00 95.12 111 ASP A C 1
ATOM 884 O O . ASP A 1 111 ? -4.398 10.780 -3.179 1.00 95.12 111 ASP A O 1
ATOM 888 N N . ALA A 1 112 ? -4.260 9.215 -4.784 1.00 94.62 112 ALA A N 1
ATOM 889 C CA . ALA A 1 112 ? -3.327 8.379 -4.040 1.00 94.62 112 ALA A CA 1
ATOM 890 C C . ALA A 1 112 ? -1.952 9.066 -3.947 1.00 94.62 112 ALA A C 1
ATOM 892 O O . ALA A 1 112 ? -1.701 10.118 -4.545 1.00 94.62 112 ALA A O 1
ATOM 893 N N . LEU A 1 113 ? -1.031 8.470 -3.190 1.00 92.00 113 LEU A N 1
ATOM 894 C CA . LEU A 1 113 ? 0.321 9.003 -3.070 1.00 92.00 113 LEU A CA 1
ATOM 895 C C . LEU A 1 113 ? 0.976 9.183 -4.453 1.00 92.00 113 LEU A C 1
ATOM 897 O O . LEU A 1 113 ? 0.695 8.418 -5.386 1.00 92.00 113 LEU A O 1
ATOM 901 N N . PRO A 1 114 ? 1.874 10.177 -4.604 1.00 86.25 114 PRO A N 1
ATOM 902 C CA . PRO A 1 114 ? 2.579 10.406 -5.858 1.00 86.25 114 PRO A CA 1
ATOM 903 C C . PRO A 1 114 ? 3.186 9.120 -6.436 1.00 86.25 114 PRO A C 1
ATOM 905 O O . PRO A 1 114 ? 3.678 8.256 -5.709 1.00 86.25 114 PRO A O 1
ATOM 908 N N . GLY A 1 115 ? 3.125 8.988 -7.759 1.00 81.88 115 GLY A N 1
ATOM 909 C CA . GLY A 1 115 ? 3.564 7.798 -8.487 1.00 81.88 115 GLY A CA 1
ATOM 910 C C . GLY A 1 115 ? 2.474 6.749 -8.710 1.00 81.88 115 GLY A C 1
ATOM 911 O O . GLY A 1 115 ? 2.489 6.112 -9.750 1.00 81.88 115 GLY A O 1
ATOM 912 N N . ARG A 1 116 ? 1.466 6.607 -7.835 1.00 88.06 116 ARG A N 1
ATOM 913 C CA . ARG A 1 116 ? 0.488 5.494 -7.941 1.00 88.06 116 ARG A CA 1
ATOM 914 C C . ARG A 1 116 ? -0.430 5.617 -9.154 1.00 88.06 116 ARG A C 1
ATOM 916 O O . ARG A 1 116 ? -0.848 4.606 -9.708 1.00 88.06 116 ARG A O 1
ATOM 923 N N . ARG A 1 117 ? -0.714 6.856 -9.577 1.00 88.94 117 ARG A N 1
ATOM 924 C CA . ARG A 1 117 ? -1.598 7.184 -10.714 1.00 88.94 117 ARG A CA 1
ATOM 925 C C . ARG A 1 117 ? -2.996 6.567 -10.588 1.00 88.94 117 ARG A C 1
ATOM 927 O O . ARG A 1 117 ? -3.587 6.135 -11.572 1.00 88.94 117 ARG A O 1
ATOM 934 N N . VAL A 1 118 ? -3.518 6.563 -9.367 1.00 93.25 118 VAL A N 1
ATOM 935 C CA . VAL A 1 118 ? -4.907 6.211 -9.064 1.00 93.25 118 VAL A CA 1
ATOM 936 C C . VAL A 1 118 ? -5.510 7.246 -8.122 1.00 93.25 118 VAL A C 1
ATOM 938 O O . VAL A 1 118 ? -4.791 7.958 -7.413 1.00 93.25 118 VAL A O 1
ATOM 941 N N . ARG A 1 119 ? -6.835 7.310 -8.105 1.00 97.56 119 ARG A N 1
ATOM 942 C CA . ARG A 1 119 ? -7.647 8.041 -7.133 1.00 97.56 119 ARG A CA 1
ATOM 943 C C . ARG A 1 119 ? -8.350 7.059 -6.210 1.00 97.56 119 ARG A C 1
ATOM 945 O O . ARG A 1 119 ? -8.679 5.957 -6.632 1.00 97.56 119 ARG A O 1
ATOM 952 N N . ILE A 1 120 ? -8.615 7.477 -4.980 1.00 98.06 120 ILE A N 1
ATOM 953 C CA . ILE A 1 120 ? -9.409 6.727 -4.007 1.00 98.06 120 ILE A CA 1
ATOM 954 C C . ILE A 1 120 ? -10.820 7.325 -3.969 1.00 98.06 120 ILE A C 1
ATOM 956 O O . ILE A 1 120 ? -10.988 8.514 -3.669 1.00 98.06 120 ILE A O 1
ATOM 960 N N . ALA A 1 121 ? -11.842 6.527 -4.279 1.00 96.88 121 ALA A N 1
ATOM 961 C CA . ALA A 1 121 ? -13.238 6.944 -4.196 1.00 96.88 121 ALA A CA 1
ATOM 962 C C . ALA A 1 121 ? -13.595 7.320 -2.749 1.00 96.88 121 ALA A C 1
ATOM 964 O O . ALA A 1 121 ? -13.214 6.637 -1.802 1.00 96.88 121 ALA A O 1
ATOM 965 N N . GLY A 1 122 ? -14.287 8.447 -2.567 1.00 95.38 122 GLY A N 1
ATOM 966 C CA . GLY A 1 122 ? -14.581 8.996 -1.237 1.00 95.38 122 GLY A CA 1
ATOM 967 C C . GLY A 1 122 ? -13.374 9.598 -0.496 1.00 95.38 122 GLY A C 1
ATOM 968 O O . GLY A 1 122 ? -13.565 10.186 0.566 1.00 95.38 122 GLY A O 1
ATOM 969 N N . GLY A 1 123 ? -12.168 9.497 -1.067 1.00 97.44 123 GLY A N 1
ATOM 970 C CA . GLY A 1 123 ? -10.927 10.071 -0.555 1.00 97.44 123 GLY A CA 1
ATOM 971 C C . GLY A 1 123 ? -10.456 9.520 0.798 1.00 97.44 123 GLY A C 1
ATOM 972 O O . GLY A 1 123 ? -11.040 8.601 1.369 1.00 97.44 123 GLY A O 1
ATOM 973 N N . TRP A 1 124 ? -9.348 10.068 1.300 1.00 97.88 124 TRP A N 1
ATOM 974 C CA . TRP A 1 124 ? -8.645 9.579 2.491 1.00 97.88 124 TRP A CA 1
ATOM 975 C C . TRP A 1 124 ? -8.054 10.716 3.342 1.00 97.88 124 TRP A C 1
ATOM 977 O O . TRP A 1 124 ? -7.744 11.799 2.839 1.00 97.88 124 TRP A O 1
ATOM 987 N N . GLN A 1 125 ? -7.857 10.472 4.642 1.00 97.25 125 GLN A N 1
ATOM 988 C CA . GLN A 1 125 ? -7.231 11.428 5.576 1.00 97.25 125 GLN A CA 1
ATOM 989 C C . GLN A 1 125 ? -5.876 10.954 6.095 1.00 97.25 125 GLN A C 1
ATOM 991 O O . GLN A 1 125 ? -5.002 11.781 6.377 1.00 97.25 125 GLN A O 1
ATOM 996 N N . ARG A 1 126 ? -5.693 9.637 6.231 1.00 97.81 126 ARG A N 1
ATOM 997 C CA . ARG A 1 126 ? -4.443 9.028 6.691 1.00 97.81 126 ARG A CA 1
ATOM 998 C C . ARG A 1 126 ? -3.992 7.946 5.728 1.00 97.81 126 ARG A C 1
ATOM 1000 O O . ARG A 1 126 ? -4.818 7.225 5.188 1.00 97.81 126 ARG A O 1
ATOM 1007 N N . ALA A 1 127 ? -2.688 7.822 5.531 1.00 97.94 127 ALA A N 1
ATOM 1008 C CA . ALA A 1 127 ? -2.097 6.730 4.777 1.00 97.94 127 ALA A CA 1
ATOM 1009 C C . ALA A 1 127 ? -0.910 6.135 5.532 1.00 97.94 127 ALA A C 1
ATOM 1011 O O . ALA A 1 127 ? -0.131 6.853 6.158 1.00 97.94 127 ALA A O 1
ATOM 1012 N N . VAL A 1 128 ? -0.757 4.821 5.455 1.0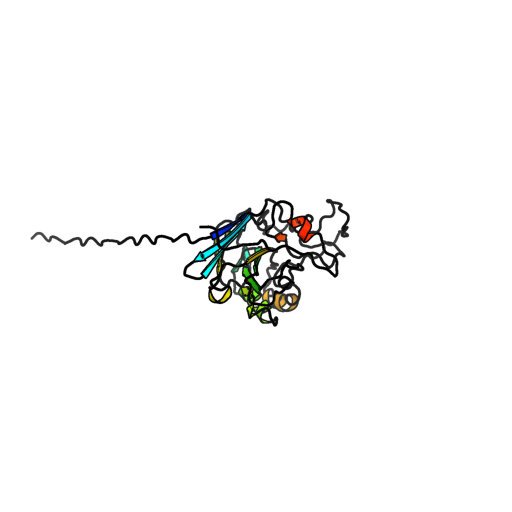0 98.12 128 VAL A N 1
ATOM 1013 C CA . VAL A 1 128 ? 0.393 4.091 5.981 1.00 98.12 128 VAL A CA 1
ATOM 1014 C C . VAL A 1 128 ? 1.144 3.480 4.812 1.00 98.12 128 VAL A C 1
ATOM 1016 O O . VAL A 1 128 ? 0.549 2.783 3.999 1.00 98.12 128 VAL A O 1
ATOM 1019 N N . VAL A 1 129 ? 2.448 3.729 4.734 1.00 96.56 129 VAL A N 1
ATOM 1020 C CA . VAL A 1 129 ? 3.314 3.180 3.686 1.00 96.56 129 VAL A CA 1
ATOM 1021 C C . VAL A 1 129 ? 4.245 2.149 4.299 1.00 96.56 129 VAL A C 1
ATOM 1023 O O . VAL A 1 129 ? 5.060 2.466 5.168 1.00 96.56 129 VAL A O 1
ATOM 1026 N N . ILE A 1 130 ? 4.149 0.918 3.816 1.00 96.50 130 ILE A N 1
ATOM 1027 C CA . ILE A 1 130 ? 5.065 -0.177 4.109 1.00 96.50 130 ILE A CA 1
ATOM 1028 C C . ILE A 1 130 ? 5.992 -0.299 2.904 1.00 96.50 130 ILE A C 1
ATOM 1030 O O . ILE A 1 130 ? 5.604 -0.804 1.854 1.00 96.50 130 ILE A O 1
ATOM 1034 N N . SER A 1 131 ? 7.212 0.207 3.056 1.00 91.38 131 SER A N 1
ATOM 1035 C CA . SER A 1 131 ? 8.203 0.282 1.983 1.00 91.38 131 SER A CA 1
ATOM 1036 C C . SER A 1 131 ? 9.441 -0.545 2.330 1.00 91.38 131 SER A C 1
ATOM 1038 O O . SER A 1 131 ? 9.826 -0.598 3.502 1.00 91.38 131 SER A O 1
ATOM 1040 N N . PRO A 1 132 ? 10.105 -1.149 1.334 1.00 87.44 132 PRO A N 1
ATOM 1041 C CA . PRO A 1 132 ? 11.391 -1.811 1.532 1.00 87.44 132 PRO A CA 1
ATOM 1042 C C . PRO A 1 132 ? 12.545 -0.856 1.854 1.00 87.44 132 PRO A C 1
ATOM 1044 O O . PRO A 1 132 ? 13.561 -1.283 2.401 1.00 87.44 132 PRO A O 1
ATOM 1047 N N . LEU A 1 133 ? 12.396 0.430 1.524 1.00 85.94 133 LEU A N 1
ATOM 1048 C CA . LEU A 1 133 ? 13.350 1.498 1.829 1.00 85.94 133 LEU A CA 1
ATOM 1049 C C . LEU A 1 133 ? 12.613 2.642 2.547 1.00 85.94 133 LEU A C 1
ATOM 1051 O O . LEU A 1 133 ? 12.381 3.703 1.954 1.00 85.94 133 LEU A O 1
ATOM 1055 N N . PRO A 1 134 ? 12.191 2.430 3.807 1.00 88.38 134 PRO A N 1
ATOM 1056 C CA . PRO A 1 134 ? 11.276 3.336 4.491 1.00 88.38 134 PRO A CA 1
ATOM 1057 C C . PRO A 1 134 ? 11.882 4.719 4.743 1.00 88.38 134 PRO A C 1
ATOM 1059 O O . PRO A 1 134 ? 11.162 5.713 4.684 1.00 88.38 134 PRO A O 1
ATOM 1062 N N . GLU A 1 135 ? 13.195 4.828 4.962 1.00 85.25 135 GLU A N 1
ATOM 1063 C CA . GLU A 1 135 ? 13.844 6.122 5.202 1.00 85.25 135 GLU A CA 1
ATOM 1064 C C . GLU A 1 135 ? 13.781 7.011 3.964 1.00 85.25 135 GLU A C 1
ATOM 1066 O O . GLU A 1 135 ? 13.441 8.191 4.063 1.00 85.25 135 GLU A O 1
ATOM 1071 N N . LEU A 1 136 ? 14.043 6.422 2.795 1.00 79.12 136 LEU A N 1
ATOM 1072 C CA . LEU A 1 136 ? 13.939 7.140 1.536 1.00 79.12 136 LEU A CA 1
ATOM 1073 C C . LEU A 1 136 ? 12.478 7.529 1.299 1.00 79.12 136 LEU A C 1
ATOM 1075 O O . LEU A 1 136 ? 12.194 8.703 1.064 1.00 79.12 13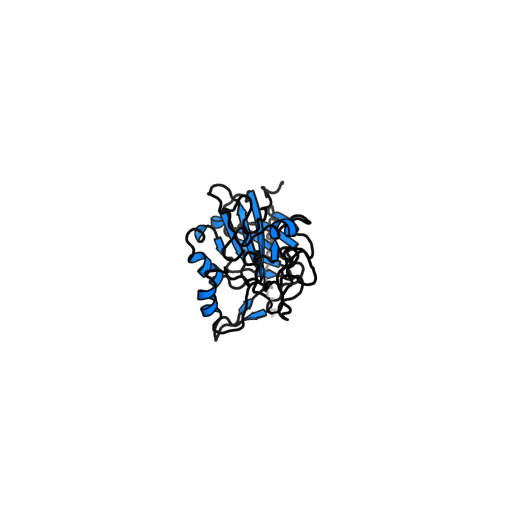6 LEU A O 1
ATOM 1079 N N . SER A 1 137 ? 11.527 6.588 1.417 1.00 83.31 137 SER A N 1
ATOM 1080 C CA . SER A 1 137 ? 10.091 6.878 1.244 1.00 83.31 137 SER A CA 1
ATOM 1081 C C . SER A 1 137 ? 9.625 8.024 2.150 1.00 83.31 137 SER A C 1
ATOM 1083 O O . SER A 1 137 ? 8.901 8.915 1.701 1.00 83.31 137 SER A O 1
ATOM 1085 N N . ALA A 1 138 ? 10.096 8.059 3.398 1.00 86.44 138 ALA A N 1
ATOM 1086 C CA . ALA A 1 138 ? 9.819 9.144 4.330 1.00 86.44 138 ALA A CA 1
ATOM 1087 C C . ALA A 1 138 ? 10.432 10.486 3.891 1.00 86.44 138 ALA A C 1
ATOM 1089 O O . ALA A 1 138 ? 9.781 11.520 4.050 1.00 86.44 138 ALA A O 1
ATOM 1090 N N . GLU A 1 139 ? 11.647 10.498 3.333 1.00 81.56 139 GLU A N 1
ATOM 1091 C CA . GLU A 1 139 ? 12.284 11.696 2.760 1.00 81.56 139 GLU A CA 1
ATOM 1092 C C . GLU A 1 139 ? 11.448 12.266 1.602 1.00 81.56 139 GLU A C 1
ATOM 1094 O O . GLU A 1 139 ? 11.116 13.455 1.616 1.00 81.56 139 GLU A O 1
ATOM 1099 N N . ALA A 1 140 ? 10.998 11.408 0.678 1.00 77.88 140 ALA A N 1
ATOM 1100 C CA . ALA A 1 140 ? 10.150 11.795 -0.456 1.00 77.88 140 ALA A CA 1
ATOM 1101 C C . ALA A 1 140 ? 8.845 12.463 -0.007 1.00 77.88 140 ALA A C 1
ATOM 1103 O O . ALA A 1 140 ? 8.447 13.510 -0.517 1.00 77.88 140 ALA A O 1
ATOM 1104 N N . ILE A 1 141 ? 8.180 11.853 0.977 1.00 83.62 141 ILE A N 1
ATOM 1105 C CA . ILE A 1 141 ? 6.911 12.338 1.523 1.00 83.62 141 ILE A CA 1
ATOM 1106 C C . ILE A 1 141 ? 7.112 13.650 2.286 1.00 83.62 141 ILE A C 1
ATOM 1108 O O . ILE A 1 141 ? 6.290 14.561 2.178 1.00 83.62 141 ILE A O 1
ATOM 1112 N N . ARG A 1 142 ? 8.215 13.784 3.034 1.00 81.69 142 ARG A N 1
ATOM 1113 C CA . ARG A 1 142 ? 8.519 14.986 3.823 1.00 81.69 142 ARG A CA 1
ATOM 1114 C C . ARG A 1 142 ? 8.674 16.230 2.947 1.00 81.69 142 ARG A C 1
ATOM 1116 O O . ARG A 1 142 ? 8.308 17.314 3.400 1.00 81.69 142 ARG A O 1
ATOM 1123 N N . GLY A 1 143 ? 9.174 16.073 1.720 1.00 73.44 143 GLY A N 1
ATOM 1124 C CA . GLY A 1 143 ? 9.309 17.157 0.743 1.00 73.44 143 GLY A CA 1
ATOM 1125 C C . GLY A 1 143 ? 7.982 17.661 0.159 1.00 73.44 143 GLY A C 1
ATOM 1126 O O . GLY A 1 143 ? 7.941 18.750 -0.410 1.00 73.44 143 GLY A O 1
ATOM 1127 N N . LYS A 1 144 ? 6.876 16.917 0.307 1.00 79.50 144 LYS A N 1
ATOM 1128 C CA . LYS A 1 144 ? 5.574 17.273 -0.276 1.00 79.50 144 LYS A CA 1
ATOM 1129 C C . LYS A 1 144 ? 4.664 17.929 0.769 1.00 79.50 144 LYS A C 1
ATOM 1131 O O . LYS A 1 144 ? 4.223 17.308 1.742 1.00 79.50 144 LYS A O 1
ATOM 1136 N N . ARG A 1 145 ? 4.356 19.215 0.556 1.00 79.19 145 ARG A N 1
ATOM 1137 C CA . ARG A 1 145 ? 3.444 19.993 1.413 1.00 79.19 145 ARG A CA 1
ATOM 1138 C C . ARG A 1 145 ? 2.074 19.302 1.489 1.00 79.19 145 ARG A C 1
ATOM 1140 O O . ARG A 1 145 ? 1.545 18.867 0.476 1.00 79.19 145 ARG A O 1
ATOM 1147 N N . GLY A 1 146 ? 1.509 19.197 2.691 1.00 83.25 146 GLY A N 1
ATOM 1148 C CA . GLY A 1 146 ? 0.203 18.565 2.933 1.00 83.25 146 GLY A CA 1
ATOM 1149 C C . GLY A 1 146 ? 0.247 17.053 3.186 1.00 83.25 146 GLY A C 1
ATOM 1150 O O . GLY A 1 146 ? -0.570 16.562 3.958 1.00 83.25 146 GLY A O 1
ATOM 1151 N N . LEU A 1 147 ? 1.231 16.321 2.646 1.00 87.12 147 LEU A N 1
ATOM 1152 C CA . LEU A 1 147 ? 1.347 14.869 2.863 1.00 87.12 147 LEU A CA 1
ATOM 1153 C C . LEU A 1 147 ? 2.054 14.509 4.173 1.00 87.12 147 LEU A C 1
ATOM 1155 O O . LEU A 1 147 ? 1.688 13.533 4.818 1.00 87.12 147 LEU A O 1
ATOM 1159 N N . ARG A 1 148 ? 3.026 15.316 4.617 1.00 85.88 148 ARG A N 1
ATOM 1160 C CA . ARG A 1 148 ? 3.853 15.023 5.805 1.00 85.88 148 ARG A CA 1
ATOM 1161 C C . ARG A 1 148 ? 3.057 14.681 7.075 1.00 85.88 148 ARG A C 1
ATOM 1163 O O . ARG A 1 148 ? 3.535 13.896 7.881 1.00 85.88 148 ARG A O 1
ATOM 1170 N N . GLN A 1 149 ? 1.895 15.299 7.282 1.00 90.56 149 GLN A N 1
ATOM 1171 C CA . GLN A 1 149 ? 1.052 15.063 8.466 1.00 90.56 149 GLN A CA 1
ATOM 1172 C C . GLN A 1 149 ? 0.034 13.933 8.260 1.00 90.56 149 GLN A C 1
ATOM 1174 O O . GLN A 1 149 ? -0.518 13.419 9.224 1.00 90.56 149 GLN A O 1
ATOM 1179 N N . ARG A 1 150 ? -0.213 13.550 7.004 1.00 95.19 150 ARG A N 1
ATOM 1180 C CA . ARG A 1 150 ? -1.236 12.577 6.612 1.00 95.19 150 ARG A CA 1
ATOM 1181 C C . ARG A 1 150 ? -0.667 11.193 6.349 1.00 95.19 150 ARG A C 1
ATOM 1183 O O . ARG A 1 150 ? -1.438 10.256 6.202 1.00 95.19 150 ARG A O 1
ATOM 1190 N N . VAL A 1 151 ? 0.654 11.057 6.255 1.00 96.19 151 VAL A N 1
ATOM 1191 C CA . VAL A 1 151 ? 1.302 9.815 5.837 1.00 96.19 151 VAL A CA 1
ATOM 1192 C C . VAL A 1 151 ? 2.304 9.349 6.882 1.00 96.19 151 VAL A C 1
ATOM 1194 O O . VAL A 1 151 ? 3.235 10.074 7.233 1.00 96.19 151 VAL A O 1
ATOM 1197 N N . PHE A 1 152 ? 2.140 8.111 7.329 1.00 96.69 152 PHE A N 1
ATOM 1198 C CA . PHE A 1 152 ? 3.069 7.416 8.204 1.00 96.69 152 PHE A CA 1
ATOM 1199 C C . PHE A 1 152 ? 3.826 6.370 7.395 1.00 96.69 152 PHE A C 1
ATOM 1201 O O . PHE A 1 152 ? 3.245 5.408 6.898 1.00 96.69 152 PHE A O 1
ATOM 1208 N N . VAL A 1 153 ? 5.136 6.544 7.256 1.00 95.69 153 VAL A N 1
ATOM 1209 C CA . VAL A 1 153 ? 5.987 5.517 6.649 1.00 95.69 153 VAL A CA 1
ATOM 1210 C C . VAL A 1 153 ? 6.480 4.602 7.754 1.00 95.69 153 VAL A C 1
ATOM 1212 O O . VAL A 1 153 ? 7.183 5.053 8.655 1.00 95.69 153 VAL A O 1
ATOM 1215 N N . ALA A 1 154 ? 6.109 3.327 7.684 1.00 96.44 154 ALA A N 1
ATOM 1216 C CA . ALA A 1 154 ? 6.477 2.329 8.673 1.00 96.44 154 ALA A CA 1
ATOM 1217 C C . ALA A 1 154 ? 8.005 2.139 8.701 1.00 96.44 154 ALA A C 1
ATOM 1219 O O . ALA A 1 154 ? 8.553 1.575 7.753 1.00 96.44 154 ALA A O 1
ATOM 1220 N N . PRO A 1 155 ? 8.711 2.540 9.778 1.00 92.88 155 PRO A N 1
ATOM 1221 C CA . PRO A 1 155 ? 10.172 2.450 9.815 1.00 92.88 155 PRO A CA 1
ATOM 1222 C C . PRO A 1 155 ? 10.659 0.997 9.902 1.00 92.88 155 PRO A C 1
ATOM 1224 O O . PRO A 1 155 ? 11.763 0.676 9.472 1.00 92.88 155 PRO A O 1
ATOM 1227 N N . HIS A 1 156 ? 9.835 0.104 10.462 1.00 87.50 156 HIS A N 1
ATOM 1228 C CA . HIS A 1 156 ? 10.207 -1.279 10.753 1.00 87.50 156 HIS A CA 1
ATOM 1229 C C . HIS A 1 156 ? 9.077 -2.248 10.397 1.00 87.50 156 HIS A C 1
ATOM 1231 O O . HIS A 1 156 ? 8.331 -2.716 11.259 1.00 87.50 156 HIS A O 1
ATOM 1237 N N . ALA A 1 157 ? 8.954 -2.567 9.111 1.00 93.31 157 ALA A N 1
ATOM 1238 C CA . ALA A 1 157 ? 8.087 -3.648 8.667 1.00 93.31 157 ALA A CA 1
ATOM 1239 C C . ALA A 1 157 ? 8.754 -5.007 8.929 1.00 93.31 157 ALA A C 1
ATOM 1241 O O . ALA A 1 157 ? 9.882 -5.257 8.503 1.00 93.31 157 ALA A O 1
ATOM 1242 N N . LYS A 1 158 ? 8.061 -5.903 9.632 1.00 95.31 158 LYS A N 1
ATOM 1243 C CA . LYS A 1 158 ? 8.530 -7.270 9.878 1.00 95.31 158 LYS A CA 1
ATOM 1244 C C . LYS A 1 158 ? 7.997 -8.196 8.796 1.00 95.31 158 LYS A C 1
ATOM 1246 O O . LYS A 1 158 ? 6.785 -8.311 8.630 1.00 95.31 158 LYS A O 1
ATOM 1251 N N . VAL A 1 159 ? 8.900 -8.901 8.121 1.00 96.12 159 VAL A N 1
ATOM 1252 C CA . VAL A 1 159 ? 8.544 -9.978 7.190 1.00 96.12 159 VAL A CA 1
ATOM 1253 C C . VAL A 1 159 ? 8.416 -11.289 7.961 1.00 96.12 159 VAL A C 1
ATOM 1255 O O . VAL A 1 159 ? 9.348 -11.708 8.646 1.00 96.12 159 VAL A O 1
ATOM 1258 N N . ALA A 1 160 ? 7.267 -11.950 7.847 1.00 95.12 160 ALA A N 1
ATOM 1259 C CA . ALA A 1 160 ? 6.974 -13.224 8.495 1.00 95.12 160 ALA A CA 1
ATOM 1260 C C . ALA A 1 160 ? 6.333 -14.191 7.490 1.00 95.12 160 ALA A C 1
ATOM 1262 O O . ALA A 1 160 ? 5.115 -14.238 7.328 1.00 95.12 160 ALA A O 1
ATOM 1263 N N . GLY A 1 161 ? 7.165 -14.973 6.796 1.00 95.12 161 GLY A N 1
ATOM 1264 C CA . GLY A 1 161 ? 6.701 -15.914 5.776 1.00 95.12 161 GLY A CA 1
ATOM 1265 C C . GLY A 1 161 ? 6.042 -15.187 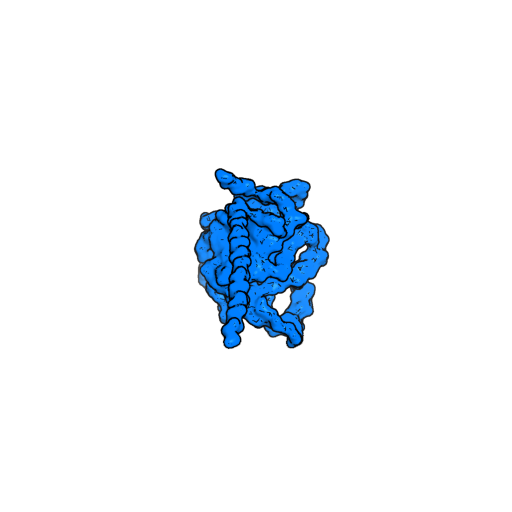4.603 1.00 95.12 161 GLY A C 1
ATOM 1266 O O . GLY A 1 161 ? 6.734 -14.609 3.773 1.00 95.12 161 GLY A O 1
ATOM 1267 N N . ARG A 1 162 ? 4.710 -15.241 4.539 1.00 96.69 162 ARG A N 1
ATOM 1268 C CA . ARG A 1 162 ? 3.888 -14.596 3.503 1.00 96.69 162 ARG A CA 1
ATOM 1269 C C . ARG A 1 162 ? 3.404 -13.197 3.894 1.00 96.69 162 ARG A C 1
ATOM 1271 O O . ARG A 1 162 ? 2.680 -12.586 3.120 1.00 96.69 162 ARG A O 1
ATOM 1278 N N . SER A 1 163 ? 3.748 -12.714 5.090 1.00 97.75 163 SER A N 1
ATOM 1279 C CA . SER A 1 163 ? 3.149 -11.496 5.640 1.00 97.75 163 SER A CA 1
ATOM 1280 C C . SER A 1 163 ? 4.149 -10.367 5.875 1.00 97.75 163 SER A C 1
ATOM 1282 O O . SER A 1 163 ? 5.265 -10.611 6.340 1.00 97.75 163 SER A O 1
ATOM 1284 N N . LEU A 1 164 ? 3.705 -9.129 5.651 1.00 97.69 164 LEU A N 1
ATOM 1285 C CA . LEU A 1 164 ? 4.304 -7.904 6.183 1.00 97.69 164 LEU A CA 1
ATOM 1286 C C . LEU A 1 164 ? 3.501 -7.440 7.394 1.00 97.69 164 LEU A C 1
ATOM 1288 O O . LEU A 1 164 ? 2.273 -7.409 7.356 1.00 97.69 164 LEU A O 1
ATOM 1292 N N . ARG A 1 165 ? 4.188 -7.071 8.474 1.00 97.75 165 ARG A N 1
ATOM 1293 C CA . ARG A 1 165 ? 3.564 -6.582 9.708 1.00 97.75 165 ARG A CA 1
ATOM 1294 C C . ARG A 1 165 ? 4.170 -5.261 10.127 1.00 97.75 165 ARG A C 1
ATOM 1296 O O . ARG A 1 165 ? 5.394 -5.135 10.167 1.00 97.75 165 ARG A O 1
ATOM 1303 N N . THR A 1 166 ? 3.330 -4.314 10.514 1.00 97.75 166 THR A N 1
ATOM 1304 C CA . THR A 1 166 ? 3.775 -3.059 11.116 1.00 97.75 166 THR A CA 1
ATOM 1305 C C . THR A 1 166 ? 2.846 -2.621 12.243 1.00 97.75 166 THR A C 1
ATOM 1307 O O . THR A 1 166 ? 1.717 -3.102 12.356 1.00 97.75 166 THR A O 1
ATOM 1310 N N . LEU A 1 167 ? 3.357 -1.736 13.093 1.00 97.44 167 LEU A N 1
ATOM 1311 C CA . LEU A 1 167 ? 2.619 -1.081 14.160 1.00 97.44 167 LEU A CA 1
ATOM 1312 C C . LEU A 1 167 ? 2.560 0.410 13.840 1.00 97.44 167 LEU A C 1
ATOM 1314 O O . LEU A 1 167 ? 3.588 1.031 13.562 1.00 97.44 167 LEU A O 1
ATOM 1318 N N . VAL A 1 168 ? 1.357 0.962 13.887 1.00 97.44 168 VAL A N 1
ATOM 1319 C CA . VAL A 1 168 ? 1.090 2.367 13.612 1.00 97.44 168 VAL A CA 1
ATOM 1320 C C . VAL A 1 168 ? 0.644 3.035 14.908 1.00 97.44 168 VAL A C 1
ATOM 1322 O O . VAL A 1 168 ? -0.303 2.549 15.530 1.00 97.44 168 VAL A O 1
ATOM 1325 N N . PRO A 1 169 ? 1.293 4.124 15.338 1.00 96.81 169 PRO A N 1
ATOM 1326 C CA . PRO A 1 169 ? 0.959 4.756 16.607 1.00 96.81 169 PRO A CA 1
ATOM 1327 C C . PRO A 1 169 ? -0.470 5.322 16.650 1.00 96.81 169 PRO A C 1
ATOM 1329 O O . PRO A 1 169 ? -0.999 5.786 15.631 1.00 96.81 169 PRO A O 1
ATOM 1332 N N . LEU A 1 170 ? -1.092 5.309 17.837 1.00 94.69 170 LEU A N 1
ATOM 1333 C CA . LEU A 1 170 ? -2.443 5.856 18.042 1.00 94.69 170 LEU A CA 1
ATOM 1334 C C . LEU A 1 170 ? -2.499 7.352 17.732 1.00 94.69 170 LEU A C 1
ATOM 1336 O O . LEU A 1 170 ? -3.495 7.820 17.194 1.00 94.69 170 LEU A O 1
ATOM 1340 N N . GLU A 1 171 ? -1.430 8.102 18.001 1.00 95.19 171 GLU A N 1
ATOM 1341 C CA . GLU A 1 171 ? -1.366 9.534 17.703 1.00 95.19 171 GLU A CA 1
ATOM 1342 C C . GLU A 1 171 ? -1.475 9.850 16.204 1.00 95.19 171 GLU A C 1
ATOM 1344 O O . GLU A 1 171 ? -1.812 10.976 15.840 1.00 95.19 171 GLU A O 1
ATOM 1349 N N . PHE A 1 172 ? -1.210 8.873 15.330 1.00 95.69 172 PHE A N 1
ATOM 1350 C CA . PHE A 1 172 ? -1.293 9.061 13.886 1.00 95.69 172 PHE A CA 1
ATOM 1351 C C . PHE A 1 172 ? -2.679 8.714 13.317 1.00 95.69 172 PHE A C 1
ATOM 1353 O O . PHE A 1 172 ? -3.267 9.540 12.613 1.00 95.69 172 PHE A O 1
ATOM 1360 N N . LEU A 1 173 ? -3.205 7.514 13.609 1.00 94.75 173 LEU A N 1
ATOM 1361 C CA . LEU A 1 173 ? -4.517 7.062 13.100 1.00 94.75 173 LEU A CA 1
ATOM 1362 C C . LEU A 1 173 ? -5.703 7.466 13.988 1.00 94.75 173 LEU A C 1
ATOM 1364 O O . LEU A 1 173 ? -6.847 7.373 13.553 1.00 94.75 173 LEU A O 1
ATOM 1368 N N . GLY A 1 174 ? -5.445 7.927 15.210 1.00 93.25 174 GLY A N 1
ATOM 1369 C CA . GLY A 1 174 ? -6.464 8.155 16.226 1.00 93.25 174 GLY A CA 1
ATOM 1370 C C . GLY A 1 174 ? -6.885 6.869 16.941 1.00 93.25 174 GLY A C 1
ATOM 1371 O O . GLY A 1 174 ? -6.391 5.775 16.675 1.00 93.25 174 GLY A O 1
ATOM 1372 N N . GLU A 1 175 ? -7.812 7.005 17.887 1.00 91.00 175 GLU A N 1
ATOM 1373 C CA . GLU A 1 175 ? -8.306 5.882 18.698 1.00 91.00 175 GLU A CA 1
ATOM 1374 C C . GLU A 1 175 ? -9.548 5.194 18.122 1.00 91.00 175 GLU A C 1
ATOM 1376 O O . GLU A 1 175 ? -9.902 4.090 18.541 1.00 91.00 175 GLU A O 1
ATOM 1381 N N . ARG A 1 176 ? -10.250 5.854 17.199 1.00 92.00 176 ARG A N 1
ATOM 1382 C CA . ARG A 1 176 ? -11.472 5.326 16.589 1.00 92.00 176 ARG A CA 1
ATOM 1383 C C . ARG A 1 176 ? -11.118 4.416 15.423 1.00 92.00 176 ARG A C 1
ATOM 1385 O O . ARG A 1 176 ? -10.119 4.638 14.747 1.00 92.00 176 ARG A O 1
ATOM 1392 N N . TRP A 1 177 ? -11.961 3.415 15.183 1.00 94.25 177 TRP A N 1
ATOM 1393 C CA . TRP A 1 177 ? -11.879 2.645 13.946 1.00 94.25 177 TRP A CA 1
ATOM 1394 C C . TRP A 1 177 ? -12.043 3.585 12.745 1.00 94.25 177 TRP A C 1
ATOM 1396 O O . TRP A 1 177 ? -12.919 4.455 12.797 1.00 94.25 177 TRP A O 1
ATOM 1406 N N . PRO A 1 178 ? -11.214 3.441 11.695 1.00 95.69 178 PRO A N 1
ATOM 1407 C CA . PRO A 1 178 ? -11.461 4.118 10.430 1.00 95.69 178 PRO A CA 1
ATOM 1408 C C . PRO A 1 178 ? -12.834 3.726 9.880 1.00 95.69 178 PRO A C 1
ATOM 1410 O O . PRO A 1 178 ? -13.308 2.635 10.170 1.00 95.69 178 PRO A O 1
ATOM 1413 N N . GLU A 1 179 ? -13.432 4.608 9.086 1.00 96.00 179 GLU A N 1
ATOM 1414 C CA . GLU A 1 179 ? -14.711 4.415 8.391 1.00 96.00 179 GLU A CA 1
ATOM 1415 C C . GLU A 1 179 ? -14.546 3.603 7.103 1.00 96.00 179 GLU A C 1
ATOM 1417 O O . GLU A 1 179 ? -15.463 2.916 6.675 1.00 96.00 179 GLU A O 1
ATOM 1422 N N . ALA A 1 180 ? -13.383 3.698 6.453 1.00 97.12 180 ALA A N 1
ATOM 1423 C CA . ALA A 1 180 ? -13.081 2.940 5.245 1.00 97.12 180 ALA A CA 1
ATOM 1424 C C . ALA A 1 180 ? -11.575 2.708 5.085 1.00 97.12 180 ALA A C 1
ATOM 1426 O O . ALA A 1 180 ? -10.754 3.466 5.61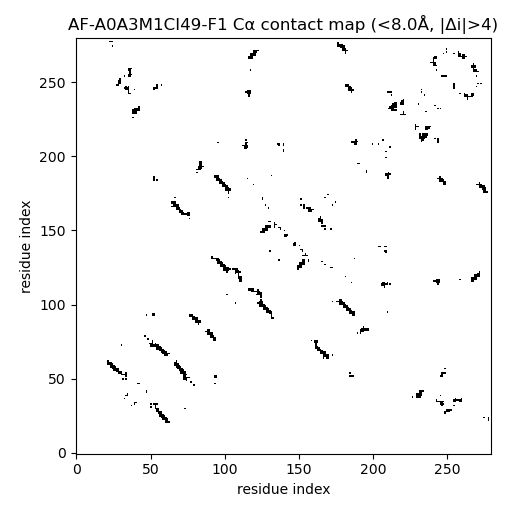7 1.00 97.12 180 ALA A O 1
ATOM 1427 N N . VAL A 1 181 ? -11.217 1.679 4.318 1.00 98.06 181 VAL A N 1
ATOM 1428 C CA . VAL A 1 181 ? -9.836 1.331 3.979 1.00 98.06 181 VAL A CA 1
ATOM 1429 C C . VAL A 1 181 ? -9.688 1.023 2.491 1.00 98.06 181 VAL A C 1
ATOM 1431 O O . VAL A 1 181 ? -10.472 0.271 1.925 1.00 98.06 181 VAL A O 1
ATOM 1434 N N . ALA A 1 182 ? -8.653 1.568 1.859 1.00 98.44 182 ALA A N 1
ATOM 1435 C CA . ALA A 1 182 ? -8.188 1.128 0.545 1.00 98.44 182 ALA A CA 1
ATOM 1436 C C . ALA A 1 182 ? -6.737 0.662 0.670 1.00 98.44 182 ALA A C 1
ATOM 1438 O O . ALA A 1 182 ? -5.939 1.303 1.357 1.00 98.44 182 ALA A O 1
ATOM 1439 N N . VAL A 1 183 ? -6.376 -0.437 0.013 1.00 98.50 183 VAL A N 1
ATOM 1440 C CA . VAL A 1 183 ? -5.000 -0.954 0.024 1.00 98.50 183 VAL A CA 1
ATOM 1441 C C . VAL A 1 183 ? -4.506 -1.081 -1.395 1.00 98.50 183 VAL A C 1
ATOM 1443 O O . VAL A 1 183 ? -5.201 -1.651 -2.227 1.00 98.50 183 VAL A O 1
ATOM 1446 N N . LEU A 1 184 ? -3.313 -0.553 -1.653 1.00 97.69 184 LEU A N 1
ATOM 1447 C CA . LEU A 1 184 ? -2.638 -0.643 -2.942 1.00 97.69 184 LEU A CA 1
ATOM 1448 C C . LEU A 1 184 ? -1.321 -1.390 -2.764 1.00 97.69 184 LEU A C 1
ATOM 1450 O O . LEU A 1 184 ? -0.533 -1.063 -1.873 1.00 97.69 184 LEU A O 1
ATOM 1454 N N . VAL A 1 185 ? -1.049 -2.331 -3.657 1.00 95.69 185 VAL A N 1
ATOM 1455 C CA . VAL A 1 185 ? 0.231 -3.021 -3.774 1.00 95.69 185 VAL A CA 1
ATOM 1456 C C . VAL A 1 185 ? 0.924 -2.562 -5.046 1.00 95.69 185 VAL A C 1
ATOM 1458 O O . VAL A 1 185 ? 0.404 -2.666 -6.156 1.00 95.69 185 VAL A O 1
ATOM 1461 N N . CYS A 1 186 ? 2.138 -2.059 -4.881 1.00 89.56 186 CYS A N 1
ATOM 1462 C CA . CYS A 1 186 ? 3.018 -1.658 -5.967 1.00 89.56 186 CYS A CA 1
ATOM 1463 C C . CYS A 1 186 ? 4.296 -2.503 -5.916 1.00 89.56 186 CYS A C 1
ATOM 1465 O O . CYS A 1 186 ? 4.725 -2.936 -4.846 1.00 89.56 186 CYS A O 1
ATOM 1467 N N . ALA A 1 187 ? 4.962 -2.690 -7.053 1.00 82.56 187 ALA A N 1
ATOM 1468 C CA . ALA A 1 187 ? 6.333 -3.196 -7.057 1.00 82.56 187 ALA A CA 1
ATOM 1469 C C . ALA A 1 187 ? 7.302 -2.049 -6.738 1.00 82.56 187 ALA A C 1
ATOM 1471 O O . ALA A 1 187 ? 7.121 -0.942 -7.246 1.00 82.56 187 ALA A O 1
ATOM 1472 N N . SER A 1 188 ? 8.348 -2.276 -5.944 1.00 76.00 188 SER A N 1
ATOM 1473 C CA . SER A 1 188 ? 9.420 -1.284 -5.785 1.00 76.00 188 SER A CA 1
ATOM 1474 C C . SER A 1 188 ? 10.506 -1.466 -6.849 1.00 76.00 188 SER A C 1
ATOM 1476 O O . SER A 1 188 ? 10.877 -2.589 -7.194 1.00 76.00 188 SER A O 1
ATOM 1478 N N . ALA A 1 189 ? 11.050 -0.361 -7.366 1.00 64.75 189 ALA A N 1
ATOM 1479 C CA . ALA A 1 189 ? 12.205 -0.409 -8.259 1.00 64.75 189 ALA A CA 1
ATOM 1480 C C . ALA A 1 189 ? 13.498 -0.572 -7.459 1.00 64.75 189 ALA A C 1
ATOM 1482 O O . ALA A 1 189 ? 13.824 0.258 -6.610 1.00 64.75 189 ALA A O 1
ATOM 1483 N N . PHE A 1 190 ? 14.280 -1.594 -7.805 1.00 61.09 190 PHE A N 1
ATOM 1484 C CA . PHE A 1 190 ? 15.646 -1.751 -7.322 1.00 61.09 190 PHE A CA 1
ATOM 1485 C C . PHE A 1 190 ? 16.590 -1.830 -8.511 1.00 61.09 190 PHE A C 1
ATOM 1487 O O . PHE A 1 190 ? 16.340 -2.539 -9.481 1.00 61.09 190 PHE A O 1
ATOM 1494 N N . THR A 1 191 ? 17.706 -1.119 -8.424 1.00 51.00 191 THR A N 1
ATOM 1495 C CA . THR A 1 191 ? 18.856 -1.351 -9.300 1.00 51.00 191 THR A CA 1
ATOM 1496 C C . THR A 1 191 ? 20.042 -1.575 -8.389 1.00 51.00 191 THR A C 1
ATOM 1498 O O . THR A 1 191 ? 20.214 -0.805 -7.463 1.00 51.00 191 THR A O 1
ATOM 1501 N N . SER A 1 192 ? 20.865 -2.602 -8.571 1.00 47.84 192 SER A N 1
ATOM 1502 C CA . SER A 1 192 ? 22.071 -2.759 -7.751 1.00 47.84 192 SER A CA 1
ATOM 1503 C C . SER A 1 192 ? 23.122 -1.728 -8.185 1.00 47.84 192 SER A C 1
ATOM 1505 O O . SER A 1 192 ? 23.898 -1.970 -9.109 1.00 47.84 192 SER A O 1
ATOM 1507 N N . SER A 1 193 ? 23.129 -0.545 -7.570 1.00 48.09 193 SER A N 1
ATOM 1508 C CA . SER A 1 193 ? 24.090 0.514 -7.879 1.00 48.09 193 SER A CA 1
ATOM 1509 C C . SER A 1 193 ? 24.398 1.365 -6.653 1.00 48.09 193 SER A C 1
ATOM 1511 O O . SER A 1 193 ? 23.498 1.765 -5.927 1.00 48.09 193 SER A O 1
ATOM 1513 N N . PHE A 1 194 ? 25.661 1.758 -6.482 1.00 48.66 194 PHE A N 1
ATOM 1514 C CA . PHE A 1 194 ? 26.065 2.743 -5.468 1.00 48.66 194 PHE A CA 1
ATOM 1515 C C . PHE A 1 194 ? 25.430 4.129 -5.685 1.00 48.66 194 PHE A C 1
ATOM 1517 O O . PHE A 1 194 ? 25.538 4.989 -4.822 1.00 48.66 194 PHE A O 1
ATOM 1524 N N . ARG A 1 195 ? 24.786 4.344 -6.843 1.00 51.12 195 ARG A N 1
ATOM 1525 C CA . ARG A 1 195 ? 24.005 5.541 -7.177 1.00 51.12 195 ARG A CA 1
ATOM 1526 C C . ARG A 1 195 ? 22.505 5.367 -6.936 1.00 51.12 195 ARG A C 1
ATOM 1528 O O . ARG A 1 195 ? 21.745 6.199 -7.416 1.00 51.12 195 ARG A O 1
ATOM 1535 N N . ILE A 1 196 ? 22.061 4.299 -6.259 1.00 56.00 196 ILE A N 1
ATOM 1536 C CA . ILE A 1 196 ? 20.646 4.115 -5.896 1.00 56.00 196 ILE A CA 1
ATOM 1537 C C . ILE A 1 196 ? 20.146 5.386 -5.219 1.00 56.00 196 ILE A C 1
ATOM 1539 O O . ILE A 1 196 ? 19.242 6.020 -5.733 1.00 56.00 196 ILE A O 1
ATOM 1543 N N . VAL A 1 197 ? 20.781 5.823 -4.133 1.00 56.09 197 VAL A N 1
ATOM 1544 C CA . VAL A 1 197 ? 20.304 6.986 -3.372 1.00 56.09 197 VAL A CA 1
ATOM 1545 C C . VAL A 1 197 ? 20.299 8.266 -4.222 1.00 56.09 197 VAL A C 1
ATOM 1547 O O . VAL A 1 197 ? 19.317 9.003 -4.197 1.00 56.09 197 VAL A O 1
ATOM 1550 N N . ASP A 1 198 ? 21.340 8.491 -5.029 1.00 54.09 198 ASP A N 1
ATOM 1551 C CA . ASP A 1 198 ? 21.462 9.693 -5.867 1.00 54.09 198 ASP A CA 1
ATOM 1552 C C . ASP A 1 198 ? 20.453 9.721 -7.028 1.00 54.09 198 ASP A C 1
ATOM 1554 O O . ASP A 1 198 ? 19.831 10.747 -7.274 1.00 54.09 198 ASP A O 1
ATOM 1558 N N . ARG A 1 199 ? 20.232 8.593 -7.720 1.00 53.09 199 ARG A N 1
ATOM 1559 C CA . ARG A 1 199 ? 19.242 8.498 -8.809 1.00 53.09 199 ARG A CA 1
ATOM 1560 C C . ARG A 1 199 ? 17.818 8.552 -8.274 1.00 53.09 199 ARG A C 1
ATOM 1562 O O . ARG A 1 199 ? 16.952 9.173 -8.882 1.00 53.09 199 ARG A O 1
ATOM 1569 N N . LEU A 1 200 ? 17.587 7.901 -7.135 1.00 53.19 200 LEU A N 1
ATOM 1570 C CA . LEU A 1 200 ? 16.300 7.940 -6.468 1.00 53.19 200 LEU A CA 1
ATOM 1571 C C . LEU A 1 200 ? 15.962 9.397 -6.097 1.00 53.19 200 LEU A C 1
ATOM 1573 O O . LEU A 1 200 ? 14.872 9.836 -6.411 1.00 53.19 200 LEU A O 1
ATOM 1577 N N . ARG A 1 201 ? 16.885 10.218 -5.581 1.00 53.22 201 ARG A N 1
ATOM 1578 C CA . ARG A 1 201 ? 16.577 11.632 -5.269 1.00 53.22 201 ARG A CA 1
ATOM 1579 C C . ARG A 1 201 ? 16.022 12.456 -6.446 1.00 53.22 201 ARG A C 1
ATOM 1581 O O . ARG A 1 201 ? 15.070 13.198 -6.219 1.00 53.22 201 ARG A O 1
ATOM 1588 N N . ASP A 1 202 ? 16.535 12.281 -7.665 1.00 46.78 202 ASP A N 1
ATOM 1589 C CA . ASP A 1 202 ? 16.080 13.035 -8.850 1.00 46.78 202 ASP A CA 1
ATOM 1590 C C . ASP A 1 202 ? 14.846 12.410 -9.547 1.00 46.78 202 ASP A C 1
ATOM 1592 O O . ASP A 1 202 ? 13.955 13.127 -9.999 1.00 46.78 202 ASP A O 1
ATOM 1596 N N . GLU A 1 203 ? 14.726 11.076 -9.616 1.00 48.69 203 GLU A N 1
ATOM 1597 C CA . GLU A 1 203 ? 13.567 10.397 -10.241 1.00 48.69 203 GLU A CA 1
ATOM 1598 C C . GLU A 1 203 ? 12.331 10.336 -9.312 1.00 48.69 203 GLU A C 1
ATOM 1600 O O . GLU A 1 203 ? 11.193 10.150 -9.760 1.00 48.69 203 GLU A O 1
ATOM 1605 N N . TRP A 1 204 ? 12.511 10.522 -8.000 1.00 48.09 204 TRP A N 1
ATOM 1606 C CA . TRP A 1 204 ? 11.452 10.350 -6.997 1.00 48.09 204 TRP A CA 1
ATOM 1607 C C . TRP A 1 204 ? 10.402 11.444 -6.960 1.00 48.09 204 TRP A C 1
ATOM 1609 O O . TRP A 1 204 ? 9.310 11.206 -6.433 1.00 48.09 204 TRP A O 1
ATOM 1619 N N . GLU A 1 205 ? 10.672 12.607 -7.553 1.00 44.00 205 GLU A N 1
ATOM 1620 C CA . GLU A 1 205 ? 9.679 13.674 -7.637 1.00 44.00 205 GLU A CA 1
ATOM 1621 C C . GLU A 1 205 ? 8.410 13.251 -8.393 1.00 44.00 205 GLU A C 1
ATOM 1623 O O . GLU A 1 205 ? 7.348 13.827 -8.130 1.00 44.00 205 GLU A O 1
ATOM 1628 N N . SER A 1 206 ? 8.505 12.226 -9.254 1.00 48.44 206 SER A N 1
ATOM 1629 C CA . SER A 1 206 ? 7.433 11.766 -10.148 1.00 48.44 206 SER A CA 1
ATOM 1630 C C . SER A 1 206 ? 6.890 10.352 -9.860 1.00 48.44 206 SER A C 1
ATOM 1632 O O . SER A 1 206 ? 5.752 10.066 -10.237 1.00 48.44 206 SER A O 1
ATOM 1634 N N . GLY A 1 207 ? 7.640 9.486 -9.159 1.00 55.88 207 GLY A N 1
ATOM 1635 C CA . GLY A 1 207 ? 7.313 8.055 -9.004 1.00 55.88 207 GLY A CA 1
ATOM 1636 C C . GLY A 1 207 ? 7.105 7.527 -7.577 1.00 55.88 207 GLY A C 1
ATOM 1637 O O . GLY A 1 207 ? 6.753 6.368 -7.423 1.00 55.88 207 GLY A O 1
ATOM 1638 N N . GLY A 1 208 ? 7.325 8.310 -6.513 1.00 52.69 208 GLY A N 1
ATOM 1639 C CA . GLY A 1 208 ? 6.990 7.899 -5.134 1.00 52.69 208 GLY A CA 1
ATOM 1640 C C . GLY A 1 208 ? 7.644 6.603 -4.621 1.00 52.69 208 GLY A C 1
ATOM 1641 O O . GLY A 1 208 ? 7.026 5.889 -3.829 1.00 52.69 208 GLY A O 1
ATOM 1642 N N . ALA A 1 209 ? 8.871 6.287 -5.043 1.00 60.06 209 ALA A N 1
ATOM 1643 C CA . ALA A 1 209 ? 9.612 5.072 -4.661 1.00 60.06 209 ALA A CA 1
ATOM 1644 C C . ALA A 1 209 ? 9.066 3.735 -5.201 1.00 60.06 209 ALA A C 1
ATOM 1646 O O . ALA A 1 209 ? 9.494 2.675 -4.738 1.00 60.06 209 ALA A O 1
ATOM 1647 N N . ILE A 1 210 ? 8.133 3.755 -6.154 1.00 68.81 210 ILE A N 1
ATOM 1648 C CA . ILE A 1 210 ? 7.631 2.537 -6.805 1.00 68.81 210 ILE A CA 1
ATOM 1649 C C . ILE A 1 210 ? 8.239 2.375 -8.195 1.00 68.81 210 ILE A C 1
ATOM 1651 O O . ILE A 1 210 ? 8.749 3.329 -8.782 1.00 68.81 210 ILE A O 1
ATOM 1655 N N . MET A 1 211 ? 8.241 1.142 -8.693 1.00 60.56 211 MET A N 1
ATOM 1656 C CA . MET A 1 211 ? 8.706 0.828 -10.033 1.00 60.56 211 MET A CA 1
ATOM 1657 C C . MET A 1 211 ? 7.768 1.481 -11.049 1.00 60.56 211 MET A C 1
ATOM 1659 O O . MET A 1 211 ? 6.585 1.134 -11.081 1.00 60.56 211 MET A O 1
ATOM 1663 N N . PRO A 1 212 ? 8.260 2.420 -11.879 1.00 53.91 212 PRO A N 1
ATOM 1664 C CA . PRO A 1 212 ? 7.433 2.984 -12.924 1.00 53.91 212 PRO A CA 1
ATOM 1665 C C . PRO A 1 212 ? 7.118 1.921 -13.976 1.00 53.91 212 PRO A C 1
ATOM 1667 O O . PRO A 1 212 ? 7.949 1.080 -14.319 1.00 53.91 212 PRO A O 1
ATOM 1670 N N . VAL A 1 213 ? 5.924 2.025 -14.549 1.00 53.59 213 VAL A N 1
ATOM 1671 C CA . VAL A 1 213 ? 5.481 1.196 -15.671 1.00 53.59 213 VAL A CA 1
ATOM 1672 C C . VAL A 1 213 ? 6.141 1.717 -16.965 1.00 53.59 213 VAL A C 1
ATOM 1674 O O . VAL A 1 213 ? 5.642 2.647 -17.595 1.00 53.59 213 VAL A O 1
ATOM 1677 N N . LEU A 1 214 ? 7.323 1.183 -17.317 1.00 45.69 214 LEU A N 1
ATOM 1678 C CA . LEU A 1 214 ? 8.225 1.674 -18.387 1.00 45.69 214 LEU A CA 1
ATOM 1679 C C . LEU A 1 214 ? 8.223 0.859 -19.689 1.00 45.69 214 LEU A C 1
ATOM 1681 O O . LEU A 1 214 ? 8.890 -0.156 -19.718 1.00 45.69 214 LEU A O 1
ATOM 1685 N N . ALA A 1 215 ? 7.629 1.345 -20.778 1.00 43.03 215 ALA A N 1
ATOM 1686 C CA . ALA A 1 215 ? 7.511 0.662 -22.083 1.00 43.03 215 ALA A CA 1
ATOM 1687 C C . ALA A 1 215 ? 8.533 -0.445 -22.454 1.00 43.03 215 ALA A C 1
ATOM 1689 O O . ALA A 1 215 ? 9.731 -0.180 -22.605 1.00 43.03 215 ALA A O 1
ATOM 1690 N N . TYR A 1 216 ? 8.025 -1.644 -22.764 1.00 41.47 216 TYR A N 1
ATOM 1691 C CA . TYR A 1 216 ? 8.803 -2.689 -23.427 1.00 41.47 216 TYR A CA 1
ATOM 1692 C C . TYR A 1 216 ? 9.184 -2.242 -24.857 1.00 41.47 216 TYR A C 1
ATOM 1694 O O . TYR A 1 216 ? 8.332 -1.694 -25.564 1.00 41.47 216 TYR A O 1
ATOM 1702 N N . PRO A 1 217 ? 10.432 -2.450 -25.326 1.00 42.91 217 PRO A N 1
ATOM 1703 C CA . PRO A 1 217 ? 10.925 -1.838 -26.566 1.00 42.91 217 PRO A CA 1
ATOM 1704 C C . PRO A 1 217 ? 10.199 -2.239 -27.860 1.00 42.91 217 PRO A C 1
ATOM 1706 O O . PRO A 1 217 ? 10.394 -1.573 -28.873 1.00 42.91 217 PRO A O 1
ATOM 1709 N N . SER A 1 218 ? 9.402 -3.313 -27.862 1.00 47.78 218 SER A N 1
ATOM 1710 C CA . SER A 1 218 ? 8.890 -3.937 -29.091 1.00 47.78 218 SER A CA 1
ATOM 1711 C C . SER A 1 218 ? 7.361 -3.993 -29.240 1.00 47.78 218 SER A C 1
ATOM 1713 O O . SER A 1 218 ? 6.890 -4.738 -30.097 1.00 47.78 218 SER A O 1
ATOM 1715 N N . GLY A 1 219 ? 6.572 -3.254 -28.447 1.00 49.19 219 GLY A N 1
ATOM 1716 C CA . GLY A 1 219 ? 5.102 -3.356 -28.486 1.00 49.19 219 GLY A CA 1
ATOM 1717 C C . GLY A 1 219 ? 4.342 -2.025 -28.462 1.00 49.19 219 GLY A C 1
ATOM 1718 O O . GLY A 1 219 ? 4.563 -1.193 -27.579 1.00 49.19 219 GLY A O 1
ATOM 1719 N N . ASP A 1 220 ? 3.400 -1.871 -29.400 1.00 48.44 220 ASP A N 1
ATOM 1720 C CA . ASP A 1 220 ? 2.355 -0.840 -29.368 1.00 48.44 220 ASP A CA 1
ATOM 1721 C C . ASP A 1 220 ? 1.231 -1.255 -28.413 1.00 48.44 220 ASP A C 1
ATOM 1723 O O . ASP A 1 220 ? 0.692 -2.361 -28.513 1.00 48.44 220 ASP A O 1
ATOM 1727 N N . CYS A 1 221 ? 0.839 -0.344 -27.526 1.00 47.88 221 CYS A N 1
ATOM 1728 C CA . CYS A 1 221 ? -0.311 -0.508 -26.656 1.00 47.88 221 CYS A CA 1
ATOM 1729 C C . CYS A 1 221 ? -1.609 -0.437 -27.454 1.00 47.88 221 CYS A C 1
ATOM 1731 O O . CYS A 1 221 ? -1.850 0.554 -28.145 1.00 47.88 221 CYS A O 1
ATOM 1733 N N . ARG A 1 222 ? -2.483 -1.432 -27.311 1.00 46.09 222 ARG A N 1
ATOM 1734 C CA . ARG A 1 222 ? -3.876 -1.307 -27.745 1.00 46.09 222 ARG A CA 1
ATOM 1735 C C . ARG A 1 222 ? -4.783 -1.488 -26.543 1.00 46.09 222 ARG A C 1
ATOM 1737 O O . ARG A 1 222 ? -4.777 -2.542 -25.921 1.00 46.09 222 ARG A O 1
ATOM 1744 N N . LEU A 1 223 ? -5.568 -0.452 -26.253 1.00 42.75 223 LEU A N 1
ATOM 1745 C CA . LEU A 1 223 ? -6.623 -0.474 -25.235 1.00 42.75 223 LEU A CA 1
ATOM 1746 C C . LEU A 1 223 ? -7.733 -1.493 -25.584 1.00 42.75 223 LEU A C 1
ATOM 1748 O O . LEU A 1 223 ? -8.545 -1.831 -24.731 1.00 42.75 223 LEU A O 1
ATOM 1752 N N . ASP A 1 224 ? -7.718 -2.031 -26.810 1.00 43.59 224 ASP A N 1
ATOM 1753 C CA . ASP A 1 224 ? -8.830 -2.755 -27.434 1.00 43.59 224 ASP A CA 1
ATOM 1754 C C . ASP A 1 224 ? -8.719 -4.298 -27.348 1.00 43.59 224 ASP A C 1
ATOM 1756 O O . ASP A 1 224 ? -9.427 -5.008 -28.058 1.00 43.59 224 ASP A O 1
ATOM 1760 N N . GLY A 1 225 ? -7.862 -4.844 -26.475 1.00 42.66 225 GLY A N 1
ATOM 1761 C CA . GLY A 1 225 ? -8.036 -6.223 -25.989 1.00 42.66 225 GLY A CA 1
ATOM 1762 C C . GLY A 1 225 ? -7.397 -7.372 -26.784 1.00 42.66 225 GLY A C 1
ATOM 1763 O O . GLY A 1 225 ? -7.965 -8.461 -26.799 1.00 42.66 225 GLY A O 1
ATOM 1764 N N . ASP A 1 226 ? -6.213 -7.199 -27.386 1.00 44.19 226 ASP A N 1
ATOM 1765 C CA . ASP A 1 226 ? -5.405 -8.359 -27.813 1.00 44.19 226 ASP A CA 1
ATOM 1766 C C . ASP A 1 226 ? -4.523 -8.861 -26.643 1.00 44.19 226 ASP A C 1
ATOM 1768 O O . ASP A 1 226 ? -3.539 -8.197 -26.295 1.00 44.19 226 ASP A O 1
ATOM 1772 N N . PRO A 1 227 ? -4.829 -10.021 -26.023 1.00 41.91 227 PRO A N 1
ATOM 1773 C CA . PRO A 1 227 ? -4.063 -10.561 -24.899 1.00 41.91 227 PRO A CA 1
ATOM 1774 C C . PRO A 1 227 ? -2.625 -10.961 -25.266 1.00 41.91 227 PRO A C 1
ATOM 1776 O O . PRO A 1 227 ? -1.812 -11.152 -24.368 1.00 41.91 227 PRO A O 1
ATOM 1779 N N . ALA A 1 228 ? -2.274 -11.058 -26.556 1.00 38.50 228 ALA A N 1
ATOM 1780 C CA . ALA A 1 228 ? -0.904 -11.332 -26.998 1.00 38.50 228 ALA A CA 1
ATOM 1781 C C . ALA A 1 228 ? 0.028 -10.099 -26.934 1.00 38.50 228 ALA A C 1
ATOM 1783 O O . ALA A 1 228 ? 1.211 -10.205 -27.263 1.00 38.50 228 ALA A O 1
ATOM 1784 N N . ARG A 1 229 ? -0.489 -8.924 -26.540 1.00 46.19 229 ARG A N 1
ATOM 1785 C CA . ARG A 1 229 ? 0.249 -7.651 -26.419 1.00 46.19 229 ARG A CA 1
ATOM 1786 C C . ARG A 1 229 ? -0.022 -6.971 -25.072 1.00 46.19 229 ARG A C 1
ATOM 1788 O O . ARG A 1 229 ? -0.372 -5.793 -25.013 1.00 46.19 229 ARG A O 1
ATOM 1795 N N . ALA A 1 230 ? 0.094 -7.749 -24.000 1.00 44.03 230 ALA A N 1
ATOM 1796 C CA . ALA A 1 230 ? -0.126 -7.326 -22.624 1.00 44.03 230 ALA A CA 1
ATOM 1797 C C . ALA A 1 230 ? 0.841 -6.199 -22.192 1.00 44.03 230 ALA A C 1
ATOM 1799 O O . ALA A 1 230 ? 1.985 -6.125 -22.648 1.00 44.03 230 ALA A O 1
ATOM 1800 N N . CYS A 1 231 ? 0.388 -5.290 -21.323 1.00 46.94 231 CYS A N 1
ATOM 1801 C CA . CYS A 1 231 ? 1.249 -4.241 -20.781 1.00 46.94 231 CYS A CA 1
ATOM 1802 C C . CYS A 1 231 ? 2.171 -4.885 -19.752 1.00 46.94 231 CYS A C 1
ATOM 1804 O O . CYS A 1 231 ? 1.696 -5.442 -18.778 1.00 46.94 231 CYS A O 1
ATOM 1806 N N . HIS A 1 232 ? 3.487 -4.788 -19.869 1.00 56.06 232 HIS A N 1
ATOM 1807 C CA . HIS A 1 232 ? 4.312 -5.244 -18.754 1.00 56.06 232 HIS A CA 1
ATOM 1808 C C . HIS A 1 232 ? 4.114 -4.307 -17.543 1.00 56.06 232 HIS A C 1
ATOM 1810 O O . HIS A 1 232 ? 3.719 -3.150 -17.683 1.00 56.06 232 HIS A O 1
ATOM 1816 N N . LEU A 1 233 ? 4.514 -4.732 -16.346 1.00 55.75 233 LEU A N 1
ATOM 1817 C CA . LEU A 1 233 ? 4.885 -3.825 -15.245 1.00 55.75 233 LEU A CA 1
ATOM 1818 C C . LEU A 1 233 ? 6.022 -2.866 -15.659 1.00 55.75 233 LEU A C 1
ATOM 1820 O O . LEU A 1 233 ? 6.387 -1.955 -14.928 1.00 55.75 233 LEU A O 1
ATOM 1824 N N . THR A 1 234 ? 6.529 -3.055 -16.879 1.00 45.75 234 THR A N 1
ATOM 1825 C CA . THR A 1 234 ? 7.315 -2.160 -17.716 1.00 45.75 234 THR A CA 1
ATOM 1826 C C . THR A 1 234 ? 6.511 -1.694 -18.955 1.00 45.75 234 THR A C 1
ATOM 1828 O O . THR A 1 234 ? 6.997 -1.779 -20.064 1.00 45.75 234 THR A O 1
ATOM 1831 N N . GLY A 1 235 ? 5.254 -1.281 -18.828 1.00 48.22 235 GLY A N 1
ATOM 1832 C CA . GLY A 1 235 ? 4.396 -0.613 -19.825 1.00 48.22 235 GLY A CA 1
ATOM 1833 C C . GLY A 1 235 ? 4.395 -1.035 -21.309 1.00 48.22 235 GLY A C 1
ATOM 1834 O O . GLY A 1 235 ? 5.035 -1.969 -21.779 1.00 48.22 235 GLY A O 1
ATOM 1835 N N . CYS A 1 236 ? 3.658 -0.255 -22.090 1.00 49.22 236 CYS A N 1
ATOM 1836 C CA . CYS A 1 236 ? 3.562 -0.276 -23.552 1.00 49.22 236 CYS A CA 1
ATOM 1837 C C . CYS A 1 236 ? 3.654 1.194 -24.021 1.00 49.22 236 CYS A C 1
ATOM 1839 O O . CYS A 1 236 ? 3.207 2.100 -23.314 1.00 49.22 236 CYS A O 1
ATOM 1841 N N . LYS A 1 237 ? 4.236 1.497 -25.186 1.00 48.66 237 LYS A N 1
ATOM 1842 C CA . LYS A 1 237 ? 4.105 2.849 -25.779 1.00 48.66 237 LYS A CA 1
ATOM 1843 C C . LYS A 1 237 ? 2.803 2.920 -26.591 1.00 48.66 237 LYS A C 1
ATOM 1845 O O . LYS A 1 237 ? 2.461 1.913 -27.199 1.00 48.66 237 LYS A O 1
ATOM 1850 N N . PRO A 1 238 ? 2.102 4.066 -26.689 1.00 52.19 238 PRO A N 1
ATOM 1851 C CA . PRO A 1 238 ? 2.205 5.308 -25.925 1.00 52.19 238 PRO A CA 1
ATOM 1852 C C . PRO A 1 238 ? 0.950 5.498 -25.051 1.00 52.19 238 PRO A C 1
ATOM 1854 O O . PRO A 1 238 ? -0.014 6.125 -25.471 1.00 52.19 238 PRO A O 1
ATOM 1857 N N . CYS A 1 239 ? 0.923 4.945 -23.841 1.00 59.03 239 CYS A N 1
ATOM 1858 C CA . CYS A 1 239 ? -0.310 4.942 -23.044 1.00 59.03 239 CYS A CA 1
ATOM 1859 C C . CYS A 1 239 ? -0.348 5.939 -21.878 1.00 59.03 239 CYS A C 1
ATOM 1861 O O . CYS A 1 239 ? -1.441 6.270 -21.440 1.00 59.03 239 CYS A O 1
ATOM 1863 N N . GLY A 1 240 ? 0.802 6.433 -21.398 1.00 63.66 240 GLY A N 1
ATOM 1864 C CA . GLY A 1 240 ? 0.969 7.626 -20.547 1.00 63.66 240 GLY A CA 1
ATOM 1865 C C . GLY A 1 240 ? 0.339 7.633 -19.143 1.00 63.66 240 GLY A C 1
ATOM 1866 O O . GLY A 1 240 ? 1.009 8.061 -18.206 1.00 63.66 240 GLY A O 1
ATOM 1867 N N . GLY A 1 241 ? -0.894 7.151 -18.976 1.00 74.06 241 GLY A N 1
ATOM 1868 C CA . GLY A 1 241 ? -1.746 7.293 -17.791 1.00 74.06 241 GLY A CA 1
ATOM 1869 C C . GLY A 1 241 ? -2.054 5.996 -17.042 1.00 74.06 241 GLY A C 1
ATOM 1870 O O . GLY A 1 241 ? -2.931 5.993 -16.188 1.00 74.06 241 GLY A O 1
ATOM 1871 N N . HIS A 1 242 ? -1.353 4.895 -17.332 1.00 79.88 242 HIS A N 1
ATOM 1872 C CA . HIS A 1 242 ? -1.558 3.633 -16.613 1.00 79.88 242 HIS A CA 1
ATOM 1873 C C . HIS A 1 242 ? -1.372 3.788 -15.096 1.00 79.88 242 HIS A C 1
ATOM 1875 O O . HIS A 1 242 ? -0.422 4.471 -14.682 1.00 79.88 242 HIS A O 1
ATOM 1881 N N . PRO A 1 243 ? -2.196 3.106 -14.279 1.00 87.31 243 PRO A N 1
ATOM 1882 C CA . PRO A 1 243 ? -1.938 2.981 -12.851 1.00 87.31 243 PRO A CA 1
ATOM 1883 C C . PRO A 1 243 ? -0.588 2.290 -12.625 1.00 87.31 243 PRO A C 1
ATOM 1885 O O . PRO A 1 243 ? -0.217 1.382 -13.362 1.00 87.31 243 PRO A O 1
ATOM 1888 N N . GLN A 1 244 ? 0.163 2.696 -11.604 1.00 85.69 244 GLN A N 1
ATOM 1889 C CA . GLN A 1 244 ? 1.405 2.013 -11.198 1.00 85.69 244 GLN A CA 1
ATOM 1890 C C . GLN A 1 244 ? 1.155 1.059 -10.023 1.00 85.69 244 GLN A C 1
ATOM 1892 O O . GLN A 1 244 ? 2.001 0.871 -9.153 1.00 85.69 244 GLN A O 1
ATOM 1897 N N . VAL A 1 245 ? -0.044 0.482 -9.998 1.00 89.62 245 VAL A N 1
ATOM 1898 C CA . VAL A 1 245 ? -0.540 -0.404 -8.950 1.00 89.62 245 VAL A CA 1
ATOM 1899 C C . VAL A 1 245 ? -0.757 -1.779 -9.568 1.00 89.62 245 VAL A C 1
ATOM 1901 O O . VAL A 1 245 ? -1.355 -1.897 -10.637 1.00 89.62 245 VAL A O 1
ATOM 1904 N N . VAL A 1 246 ? -0.210 -2.800 -8.920 1.00 89.75 246 VAL A N 1
ATOM 1905 C CA . VAL A 1 246 ? -0.230 -4.191 -9.394 1.00 89.75 246 VAL A CA 1
ATOM 1906 C C . VAL A 1 246 ? -1.429 -4.931 -8.834 1.00 89.75 246 V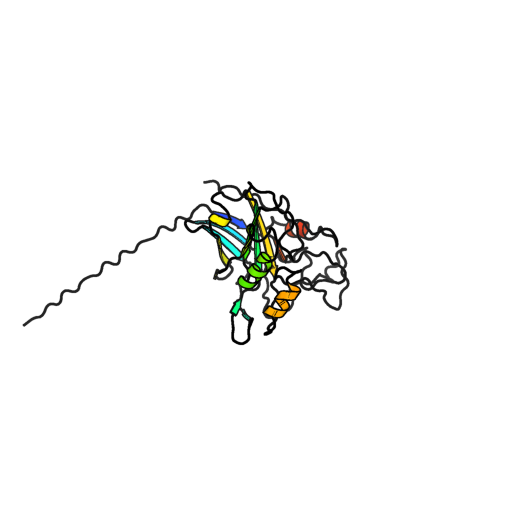AL A C 1
ATOM 1908 O O . VAL A 1 246 ? -1.998 -5.764 -9.533 1.00 89.75 246 VAL A O 1
ATOM 1911 N N . ASP A 1 247 ? -1.794 -4.593 -7.603 1.00 95.00 247 ASP A N 1
ATOM 1912 C CA . ASP A 1 247 ? -2.895 -5.201 -6.876 1.00 95.00 247 ASP A CA 1
ATOM 1913 C C . ASP A 1 247 ? -3.561 -4.183 -5.960 1.00 95.00 247 ASP A C 1
ATOM 1915 O O . ASP A 1 247 ? -2.914 -3.240 -5.491 1.00 95.00 247 ASP A O 1
ATOM 1919 N N . VAL A 1 248 ? -4.843 -4.369 -5.693 1.00 97.19 248 VAL A N 1
ATOM 1920 C CA . VAL A 1 248 ? -5.644 -3.558 -4.786 1.00 97.19 248 VAL A CA 1
ATOM 1921 C C . VAL A 1 248 ? -6.580 -4.453 -4.001 1.00 97.19 248 VAL A C 1
ATOM 1923 O O . VAL A 1 248 ? -7.154 -5.378 -4.547 1.00 97.19 248 VAL A O 1
ATOM 1926 N N . LEU A 1 249 ? -6.801 -4.125 -2.729 1.00 97.75 249 LEU A N 1
ATOM 1927 C CA . LEU A 1 249 ? -7.818 -4.830 -1.957 1.00 97.75 249 LEU A CA 1
ATOM 1928 C C . LEU A 1 249 ? -9.200 -4.556 -2.560 1.00 97.75 249 LEU A C 1
ATOM 1930 O O . LEU A 1 249 ? -9.706 -3.436 -2.438 1.00 97.75 249 LEU A O 1
ATOM 1934 N N . ALA A 1 250 ? -9.808 -5.565 -3.175 1.00 95.94 250 ALA A N 1
ATOM 1935 C CA . ALA A 1 250 ? -11.079 -5.432 -3.871 1.00 95.94 250 ALA A CA 1
ATOM 1936 C C . ALA A 1 250 ? -11.969 -6.670 -3.682 1.00 95.94 250 ALA A C 1
ATOM 1938 O O . ALA A 1 250 ? -11.485 -7.784 -3.511 1.00 95.94 250 ALA A O 1
ATOM 1939 N N . PRO A 1 251 ? -13.302 -6.525 -3.745 1.00 93.88 251 PRO A N 1
ATOM 1940 C CA . PRO A 1 251 ? -14.187 -7.670 -3.888 1.00 93.88 251 PRO A CA 1
ATOM 1941 C C . PRO A 1 251 ? -13.892 -8.445 -5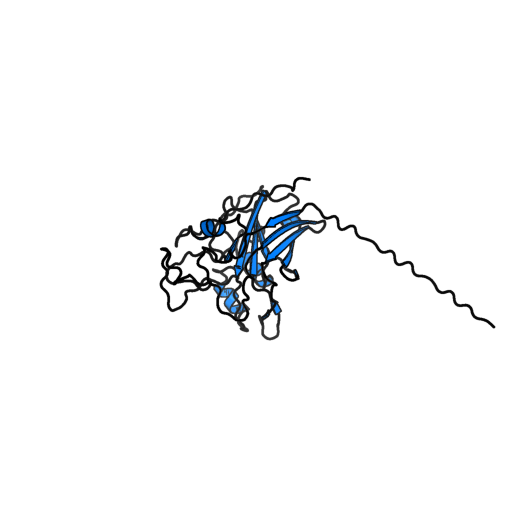.177 1.00 93.88 251 PRO A C 1
ATOM 1943 O O . PRO A 1 251 ? -13.387 -7.893 -6.160 1.00 93.88 251 PRO A O 1
ATOM 1946 N N . GLU A 1 252 ? -14.270 -9.723 -5.185 1.00 92.19 252 GLU A N 1
ATOM 1947 C CA . GLU A 1 252 ? -14.059 -10.613 -6.325 1.00 92.19 252 GLU A CA 1
ATOM 1948 C C . GLU A 1 252 ? -14.564 -9.999 -7.640 1.00 92.19 252 GLU A C 1
ATOM 1950 O O . GLU A 1 252 ? -15.719 -9.593 -7.763 1.00 92.19 252 GLU A O 1
ATOM 1955 N N . GLY A 1 253 ? -13.661 -9.914 -8.621 1.00 88.50 253 GLY A N 1
ATOM 1956 C CA . GLY A 1 253 ? -13.941 -9.397 -9.960 1.00 88.50 253 GLY A CA 1
ATOM 1957 C C . GLY A 1 253 ? -13.923 -7.871 -10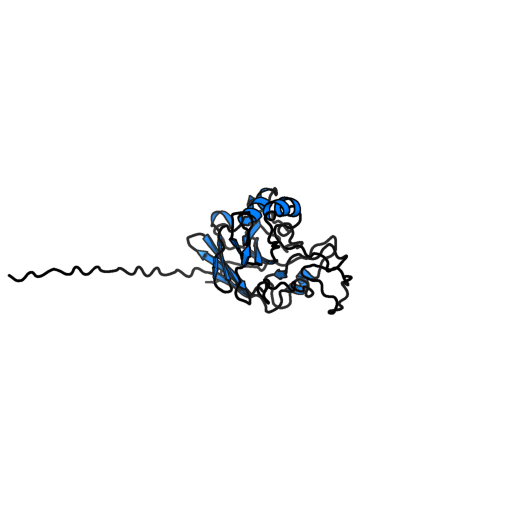.112 1.00 88.50 253 GLY A C 1
ATOM 1958 O O . GLY A 1 253 ? -14.042 -7.397 -11.242 1.00 88.50 253 GLY A O 1
ATOM 1959 N N . LEU A 1 254 ? -13.749 -7.085 -9.040 1.00 93.25 254 LEU A N 1
ATOM 1960 C CA . LEU A 1 254 ? -13.835 -5.620 -9.134 1.00 93.25 254 LEU A CA 1
ATOM 1961 C C . LEU A 1 254 ? -12.509 -4.921 -9.438 1.00 93.25 254 LEU A C 1
ATOM 1963 O O . LEU A 1 254 ? -12.527 -3.911 -10.142 1.00 93.25 254 LEU A O 1
ATOM 1967 N N . GLN A 1 255 ? -11.369 -5.464 -9.003 1.00 92.88 255 GLN A N 1
ATOM 1968 C CA . GLN A 1 255 ? -10.052 -4.851 -9.219 1.00 92.88 255 GLN A CA 1
ATOM 1969 C C . GLN A 1 255 ? -9.824 -4.414 -10.671 1.00 92.88 255 GLN A C 1
ATOM 1971 O O . GLN A 1 255 ? -9.474 -3.263 -10.938 1.00 92.88 255 GLN A O 1
ATOM 1976 N N . GLN A 1 256 ? -10.041 -5.326 -11.623 1.00 88.44 256 GLN A N 1
ATOM 1977 C CA . GLN A 1 256 ? -9.798 -5.036 -13.031 1.00 88.44 256 GLN A CA 1
ATOM 1978 C C . GLN A 1 256 ? -10.698 -3.900 -13.527 1.00 88.44 256 GLN A C 1
ATOM 1980 O O . GLN A 1 256 ? -10.236 -3.038 -14.273 1.00 88.44 256 GLN A O 1
ATOM 1985 N N . SER A 1 257 ? -11.964 -3.867 -13.098 1.00 90.44 257 SER A N 1
ATOM 1986 C CA . SER A 1 257 ? -12.897 -2.799 -13.473 1.00 90.44 257 SER A CA 1
ATOM 1987 C C . SER A 1 257 ? -12.440 -1.435 -12.950 1.00 90.44 257 SER A C 1
ATOM 1989 O O . SER A 1 257 ? -12.466 -0.456 -13.690 1.00 90.44 257 SER A O 1
ATOM 1991 N N . TRP A 1 258 ? -11.924 -1.386 -11.720 1.00 93.56 258 TRP A N 1
ATOM 1992 C CA . TRP A 1 258 ? -11.425 -0.160 -11.101 1.00 93.56 258 TRP A CA 1
ATOM 1993 C C . TRP A 1 258 ? -10.153 0.343 -11.778 1.00 93.56 258 TRP A C 1
ATOM 1995 O O . TRP A 1 258 ? -10.018 1.532 -12.058 1.00 93.56 258 TRP A O 1
ATOM 2005 N N . LEU A 1 259 ? -9.220 -0.565 -12.070 1.00 90.88 259 LEU A N 1
ATOM 2006 C CA . LEU A 1 259 ? -7.907 -0.212 -12.605 1.00 90.88 259 LEU A CA 1
ATOM 2007 C C . LEU A 1 259 ? -7.882 -0.015 -14.123 1.00 90.88 259 LEU A C 1
ATOM 2009 O O . LEU A 1 259 ? -6.922 0.575 -14.614 1.00 90.88 259 LEU A O 1
ATOM 2013 N N . SER A 1 260 ? -8.884 -0.487 -14.872 1.00 88.19 260 SER A N 1
ATOM 2014 C CA . SER A 1 260 ? -8.946 -0.324 -16.336 1.00 88.19 260 SER A CA 1
ATOM 2015 C C . SER A 1 260 ? -9.622 0.972 -16.797 1.00 88.19 260 SER A C 1
ATOM 201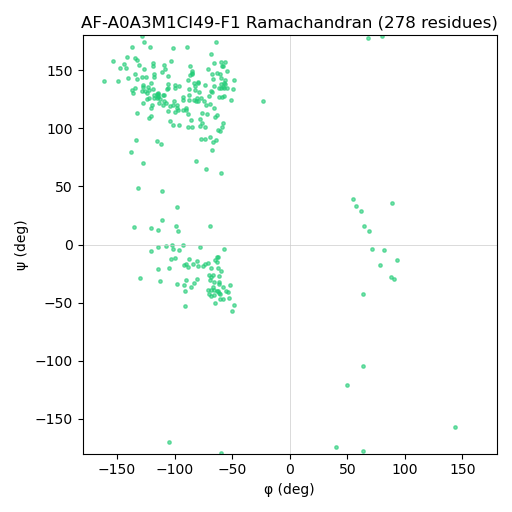7 O O . SER A 1 260 ? -9.355 1.410 -17.916 1.00 88.19 260 SER A O 1
ATOM 2019 N N . ASP A 1 261 ? -10.423 1.633 -15.951 1.00 88.19 261 ASP A N 1
ATOM 2020 C CA . ASP A 1 261 ? -11.067 2.912 -16.286 1.00 88.19 261 ASP A CA 1
ATOM 2021 C C . ASP A 1 261 ? -10.122 4.114 -16.092 1.00 88.19 261 ASP A C 1
ATOM 2023 O O . ASP A 1 261 ? -10.270 4.909 -15.164 1.00 88.19 261 ASP A O 1
ATOM 2027 N N . TYR A 1 262 ? -9.129 4.263 -16.971 1.00 86.88 262 TYR A N 1
ATOM 2028 C CA . TYR A 1 262 ? -8.248 5.436 -17.002 1.00 86.88 262 TYR A CA 1
ATOM 2029 C C . TYR A 1 262 ? -8.044 5.967 -18.422 1.00 86.88 262 TYR A C 1
ATOM 2031 O O . TYR A 1 262 ? -8.228 5.281 -19.427 1.00 86.88 262 TYR A O 1
ATOM 2039 N N . THR A 1 263 ? -7.610 7.219 -18.502 1.00 83.56 263 THR A N 1
ATOM 2040 C CA . THR A 1 263 ? -7.099 7.853 -19.718 1.00 83.56 263 THR A CA 1
ATOM 2041 C C . THR A 1 263 ? -5.735 8.482 -19.427 1.00 83.56 263 THR A C 1
ATOM 2043 O O . THR A 1 263 ? -5.233 8.410 -18.306 1.00 83.56 263 THR A O 1
ATOM 2046 N N . VAL A 1 264 ? -5.109 9.108 -20.427 1.00 78.12 264 VAL A N 1
ATOM 2047 C CA . VAL A 1 264 ? -3.844 9.841 -20.229 1.00 78.12 264 VAL A CA 1
ATOM 2048 C C . VAL A 1 264 ? -3.992 10.949 -19.177 1.00 78.12 264 VAL A C 1
ATOM 2050 O O . VAL A 1 264 ? -3.079 11.149 -18.379 1.00 78.12 264 VAL A O 1
ATOM 2053 N N . ASP A 1 265 ? -5.153 11.609 -19.138 1.00 84.00 265 ASP A N 1
ATOM 2054 C CA . ASP A 1 265 ? -5.419 12.763 -18.269 1.00 84.00 265 ASP A CA 1
ATOM 2055 C C . ASP A 1 265 ? -6.281 12.424 -17.041 1.00 84.00 265 ASP A C 1
ATOM 2057 O O . ASP A 1 265 ? -6.407 13.235 -16.122 1.00 84.00 265 ASP A O 1
ATOM 2061 N N . ARG A 1 266 ? -6.894 11.234 -17.010 1.00 88.75 266 ARG A N 1
ATOM 2062 C CA . ARG A 1 266 ? -7.763 10.782 -15.918 1.00 88.75 266 ARG A CA 1
ATOM 2063 C C . ARG A 1 266 ? -7.221 9.477 -15.329 1.00 88.75 266 ARG A C 1
ATOM 2065 O O . ARG A 1 266 ? -7.344 8.447 -15.986 1.00 88.75 266 ARG A O 1
ATOM 2072 N N . PRO A 1 267 ? -6.663 9.483 -14.107 1.00 91.44 267 PRO A N 1
ATOM 2073 C CA . PRO A 1 267 ? -6.239 8.251 -13.450 1.00 91.44 267 PRO A CA 1
ATOM 2074 C C . PRO A 1 267 ? -7.436 7.349 -13.121 1.00 91.44 267 PRO A C 1
ATOM 2076 O O . PRO A 1 267 ? -8.555 7.833 -12.928 1.00 91.44 267 PRO A O 1
ATOM 2079 N N . ALA A 1 268 ? -7.165 6.050 -12.996 1.00 93.25 268 ALA A N 1
ATOM 2080 C CA . ALA A 1 268 ? -8.126 5.058 -12.520 1.00 93.25 268 ALA A CA 1
ATOM 2081 C C . ALA A 1 268 ? -8.621 5.393 -11.107 1.00 93.25 268 ALA A C 1
ATOM 2083 O O . ALA A 1 268 ? -7.910 6.039 -10.333 1.00 93.25 268 ALA A O 1
ATOM 2084 N N . THR A 1 269 ? -9.825 4.944 -10.756 1.00 97.25 269 THR A N 1
ATOM 2085 C CA . THR A 1 269 ? -10.395 5.142 -9.416 1.00 97.25 269 THR A CA 1
ATOM 2086 C C . THR A 1 269 ? -10.628 3.798 -8.749 1.00 97.25 269 THR A C 1
ATOM 2088 O O . THR A 1 269 ? -11.302 2.941 -9.306 1.00 97.25 269 THR A O 1
ATOM 2091 N N . VAL A 1 270 ? -10.083 3.631 -7.548 1.00 97.44 270 VAL A N 1
ATOM 2092 C CA . VAL A 1 270 ? -10.280 2.448 -6.705 1.00 97.44 270 VAL A CA 1
ATOM 2093 C C . VAL A 1 270 ? -11.215 2.799 -5.559 1.00 97.44 270 VAL A C 1
ATOM 2095 O O . VAL A 1 270 ? -11.173 3.925 -5.053 1.00 97.44 270 VAL A O 1
ATOM 2098 N N . GLU A 1 271 ? -12.056 1.865 -5.135 1.00 97.12 271 GLU A N 1
ATOM 2099 C CA . GLU A 1 271 ? -12.948 2.116 -4.006 1.00 97.12 271 GLU A CA 1
ATOM 2100 C C . GLU A 1 271 ? -12.264 1.803 -2.675 1.00 97.12 271 GLU A C 1
ATOM 2102 O O . GLU A 1 271 ? -11.434 0.900 -2.567 1.00 97.12 271 GLU A O 1
ATOM 2107 N N . ALA A 1 272 ? -12.612 2.577 -1.647 1.00 96.69 272 ALA A N 1
ATOM 2108 C CA . ALA A 1 272 ? -12.304 2.221 -0.273 1.00 96.69 272 ALA A CA 1
ATOM 2109 C C . ALA A 1 272 ? -13.431 1.339 0.269 1.00 96.69 272 ALA A C 1
ATOM 2111 O O . ALA A 1 272 ? -14.608 1.658 0.113 1.00 96.69 272 ALA A O 1
ATOM 2112 N N . LEU A 1 273 ? -13.070 0.243 0.925 1.00 96.19 273 LEU A N 1
ATOM 2113 C CA . LEU A 1 273 ? -14.019 -0.654 1.563 1.00 96.19 273 LEU A CA 1
ATOM 2114 C C . LEU A 1 273 ? -14.445 -0.063 2.898 1.00 96.19 273 LEU A C 1
ATOM 2116 O O . LEU A 1 273 ? -13.593 0.208 3.747 1.00 96.19 273 LEU A O 1
ATOM 2120 N N . GLU A 1 274 ? -15.749 0.120 3.084 1.00 95.00 274 GLU A N 1
ATOM 2121 C CA . GLU A 1 274 ? -16.309 0.566 4.359 1.00 95.00 274 GLU A CA 1
ATOM 2122 C C . GLU A 1 274 ? -15.938 -0.427 5.464 1.00 95.00 274 GLU A C 1
ATOM 2124 O O . GLU A 1 274 ? -16.189 -1.631 5.362 1.00 95.00 274 GLU A O 1
ATOM 2129 N N . ILE A 1 275 ? -15.348 0.093 6.533 1.00 90.38 275 ILE A N 1
ATOM 2130 C CA . ILE A 1 275 ? -15.033 -0.652 7.744 1.00 90.38 275 ILE A CA 1
ATOM 2131 C C . ILE A 1 275 ? -15.601 0.115 8.937 1.00 90.38 275 ILE A C 1
ATOM 2133 O O . ILE A 1 275 ? -15.474 1.325 9.042 1.00 90.38 275 ILE A O 1
ATOM 2137 N N . GLY A 1 276 ? -16.305 -0.583 9.823 1.00 80.44 276 GLY A N 1
ATOM 2138 C CA . GLY A 1 276 ? -16.840 -0.006 11.059 1.00 80.44 276 GLY A CA 1
ATOM 2139 C C . GLY A 1 276 ? -16.033 -0.448 12.272 1.00 80.44 276 GLY A C 1
ATOM 2140 O O . GLY A 1 276 ? -15.009 -1.113 12.145 1.00 80.44 276 GLY A O 1
ATOM 2141 N N . ALA A 1 277 ? -16.517 -0.180 13.482 1.00 79.75 277 ALA A N 1
ATOM 2142 C CA . ALA A 1 277 ? -16.094 -1.020 14.600 1.00 79.75 277 ALA A CA 1
ATOM 2143 C C . ALA A 1 277 ? -16.515 -2.477 14.299 1.00 79.75 277 ALA A C 1
ATOM 2145 O O . ALA A 1 277 ? -17.646 -2.674 13.841 1.00 79.75 277 ALA A O 1
ATOM 2146 N N . PRO A 1 278 ? -15.646 -3.488 14.503 1.00 77.38 278 PRO A N 1
ATOM 2147 C CA . PRO A 1 278 ? -16.063 -4.880 14.400 1.00 77.38 278 PRO A CA 1
ATOM 2148 C C . PRO A 1 278 ? -17.261 -5.106 15.322 1.00 77.38 278 PRO A C 1
ATOM 2150 O O . PRO A 1 278 ? -17.252 -4.631 16.459 1.00 77.38 278 PRO A O 1
ATOM 2153 N N . SER A 1 279 ? -18.291 -5.790 14.830 1.00 65.81 279 SER A N 1
ATOM 2154 C CA . SER A 1 279 ? -19.399 -6.228 15.676 1.00 65.81 279 SER A CA 1
ATOM 2155 C C . SER A 1 279 ? -18.847 -7.174 16.747 1.00 65.81 279 SER A C 1
ATOM 2157 O O . SER A 1 279 ? -18.113 -8.101 16.400 1.00 65.81 279 SER A O 1
ATOM 2159 N N . GLU A 1 280 ? -19.140 -6.892 18.020 1.00 52.56 280 GLU A N 1
ATOM 2160 C CA . GLU A 1 280 ? -18.804 -7.776 19.149 1.00 52.56 280 GLU A CA 1
ATOM 2161 C C . GLU A 1 280 ? -19.531 -9.124 19.067 1.00 52.56 280 GLU A C 1
ATOM 2163 O O . GLU A 1 280 ? -20.694 -9.150 18.595 1.00 52.56 280 GLU A O 1
#

Solvent-accessible surface area (backbone atoms only — not comparable to full-atom values): 15639 Å² total; per-residue (Å²): 137,86,86,83,80,85,83,84,81,80,81,80,80,80,80,77,73,76,77,78,80,46,71,55,53,75,47,71,30,54,79,91,60,49,15,24,50,67,40,40,38,77,67,98,42,92,88,59,63,82,46,48,58,18,55,34,33,44,33,46,28,58,54,97,83,19,37,38,41,36,43,30,32,71,28,63,63,61,69,47,81,43,35,58,37,91,94,40,80,45,75,30,52,52,51,28,37,40,40,36,25,24,62,71,99,58,84,58,44,42,66,49,65,67,37,35,40,33,28,38,50,92,27,28,50,37,33,39,34,43,44,60,54,24,69,58,50,41,54,61,40,60,75,37,87,82,43,53,88,28,48,46,53,38,83,66,65,44,80,56,63,34,28,44,34,39,74,41,52,40,92,75,69,45,90,61,67,38,52,23,42,31,38,41,28,22,50,43,64,82,66,90,31,68,51,37,59,66,52,45,66,71,56,36,84,66,28,55,69,39,35,65,56,50,50,46,96,86,48,71,57,61,96,84,72,60,81,93,55,53,31,31,52,31,21,33,41,89,54,91,19,70,50,38,40,34,23,54,60,32,63,81,85,42,45,36,61,27,42,50,56,50,40,68,88,40,51,11,47,40,62,46,47,79,37,66,74,72,83,129

Mean predicted aligned error: 9.94 Å

Foldseek 3Di:
DDDDDDDDDDDDPPPPPPPPQAFKDKAFFDPPQLQQLVQADEDPDPQDDPFLLAWTMWMWGQDPFAIKIKTFTPFFWAWDWADLADPDIDTFTWKKKKKFFAADDDDFDFDDPFQQLEGEVVGGQAMEIEGRCQVLLLVLQVPDPPRNLRYHYFPDWDRDTRMTIGGDGCVRRPDFDTFWMKMFIATFDDDRDNCNSVVCVVVCNHHSRGQQQAADPPAADDLPDDSVGGRYLVGHPPFQRQGRTSDMRDPPPCSSVQRSPAGNPGGGYDYIGGDHRPDD